Protein AF-A0A3D0Z667-F1 (afdb_monomer_lite)

pLDDT: mean 86.14, std 11.49, range [39.28, 98.44]

Secondary structure (DSSP, 8-state):
-HHHHHHHHHHHHHHHHHHHHHHHHHHHHHHHHHHHHHHHHHHHHHHTTTTTTTHHHHHHHHHHHHHHHHHHHHHHHHHHHHHHHHHHHHHHHHHHHHHHHHT--GGGGGG-GGGHHHHHHTTHHHHHHHHHHHT-SEEEEEES--S-TTSTTGGGEEEEEEEEES-TTSTT--GGGEEEEES-THHHHTTSSEEEEEEESEEE-TT-HHHHHHHHHHHH-TTS-GGG--EEES--SSTT-SS-EEEEEEEEE-TT--EEEEEEEEEEHHHHHHHS----SS-TT-EEEE--EETTEE-GGG-EEEE----

Radius of gyration: 35.57 Å; chains: 1; bounding box: 55×42×142 Å

Structure (mmCIF, N/CA/C/O backbone):
data_AF-A0A3D0Z667-F1
#
_entry.id   AF-A0A3D0Z667-F1
#
loop_
_atom_site.group_PDB
_atom_site.id
_atom_site.type_symbol
_atom_site.label_atom_id
_atom_site.label_alt_id
_atom_site.label_comp_id
_atom_site.label_asym_id
_atom_site.label_entity_id
_atom_site.label_seq_id
_atom_site.pdbx_PDB_ins_code
_atom_site.Cartn_x
_atom_site.Cartn_y
_atom_site.Cartn_z
_atom_site.occupancy
_atom_site.B_iso_or_equiv
_atom_site.auth_seq_id
_atom_site.auth_comp_id
_atom_site.auth_asym_id
_atom_site.auth_atom_id
_atom_site.pdbx_PDB_model_num
ATOM 1 N N . MET A 1 1 ? 10.672 10.830 -113.076 1.00 54.16 1 MET A N 1
ATOM 2 C CA . MET A 1 1 ? 11.260 11.413 -111.841 1.00 54.16 1 MET A CA 1
ATOM 3 C C . MET A 1 1 ? 10.614 10.944 -110.527 1.00 54.16 1 MET A C 1
ATOM 5 O O . MET A 1 1 ? 11.291 11.008 -109.513 1.00 54.16 1 MET A O 1
ATOM 9 N N . ARG A 1 2 ? 9.379 10.406 -110.501 1.00 54.44 2 ARG A N 1
ATOM 10 C CA . ARG A 1 2 ? 8.702 9.948 -109.261 1.00 54.44 2 ARG A CA 1
ATOM 11 C C . ARG A 1 2 ? 9.332 8.726 -108.562 1.00 54.44 2 ARG A C 1
ATOM 13 O O . ARG A 1 2 ? 9.402 8.712 -107.341 1.00 54.44 2 ARG A O 1
ATOM 20 N N . GLY A 1 3 ? 9.865 7.752 -109.306 1.00 57.03 3 GLY A N 1
ATOM 21 C CA . GLY A 1 3 ? 10.481 6.552 -108.709 1.00 57.03 3 GLY A CA 1
ATOM 22 C C . GLY A 1 3 ? 11.803 6.815 -107.975 1.00 57.03 3 GLY A C 1
ATOM 23 O O . GLY A 1 3 ? 12.103 6.143 -106.995 1.00 57.03 3 GLY A O 1
ATOM 24 N N . LYS A 1 4 ? 12.566 7.843 -108.389 1.00 57.59 4 LYS A N 1
ATOM 25 C CA . LYS A 1 4 ? 13.838 8.212 -107.744 1.00 57.59 4 LYS A CA 1
ATOM 26 C C . LYS A 1 4 ? 13.667 8.960 -106.411 1.00 57.59 4 LYS A C 1
ATOM 28 O O . LYS A 1 4 ? 14.608 9.011 -105.637 1.00 57.59 4 LYS A O 1
ATOM 33 N N . MET A 1 5 ? 12.499 9.538 -106.137 1.00 58.47 5 MET A N 1
ATOM 34 C CA . MET A 1 5 ? 12.250 10.234 -104.867 1.00 58.47 5 MET A CA 1
ATOM 35 C C . MET A 1 5 ? 11.771 9.262 -103.777 1.00 58.47 5 MET A C 1
ATOM 37 O O . MET A 1 5 ? 12.124 9.431 -102.615 1.00 58.47 5 MET A O 1
ATOM 41 N N . SER A 1 6 ? 11.045 8.209 -104.178 1.00 64.06 6 SER A N 1
ATOM 42 C CA . SER A 1 6 ? 10.487 7.183 -103.285 1.00 64.06 6 SER A CA 1
ATOM 43 C C . SER A 1 6 ? 11.564 6.376 -102.553 1.00 64.06 6 SER A C 1
ATOM 45 O O . SER A 1 6 ? 11.470 6.200 -101.342 1.00 64.06 6 SER A O 1
ATOM 47 N N . TRP A 1 7 ? 12.631 5.949 -103.242 1.00 65.38 7 TRP A N 1
ATOM 48 C CA . TRP A 1 7 ? 13.687 5.144 -102.606 1.00 65.38 7 TRP A CA 1
ATOM 49 C C . TRP A 1 7 ? 14.524 5.950 -101.598 1.00 65.38 7 TRP A C 1
ATOM 51 O O . TRP A 1 7 ? 14.990 5.404 -100.603 1.00 65.38 7 TRP A O 1
ATOM 61 N N . ILE A 1 8 ? 14.685 7.263 -101.807 1.00 72.06 8 ILE A N 1
ATOM 62 C CA . ILE A 1 8 ? 15.425 8.139 -100.882 1.00 72.06 8 ILE A CA 1
ATOM 63 C C . ILE A 1 8 ? 14.633 8.328 -99.584 1.00 72.06 8 ILE A C 1
ATOM 65 O O . ILE A 1 8 ? 15.205 8.266 -98.494 1.00 72.06 8 ILE A O 1
ATOM 69 N N . THR A 1 9 ? 13.314 8.527 -99.684 1.00 70.88 9 THR A N 1
ATOM 70 C CA . THR A 1 9 ? 12.433 8.622 -98.511 1.00 70.88 9 THR A CA 1
ATOM 71 C C . THR A 1 9 ? 12.373 7.308 -97.737 1.00 70.88 9 THR A C 1
ATOM 73 O O . THR A 1 9 ? 12.409 7.326 -96.510 1.00 70.88 9 THR A O 1
ATOM 76 N N . GLU A 1 10 ? 12.389 6.175 -98.435 1.00 71.56 10 GLU A N 1
ATOM 77 C CA . GLU A 1 10 ? 12.358 4.839 -97.836 1.00 71.56 10 GLU A CA 1
ATOM 78 C C . GLU A 1 10 ? 13.661 4.519 -97.084 1.00 71.56 10 GLU A C 1
ATOM 80 O O . GLU A 1 10 ? 13.622 4.090 -95.932 1.00 71.56 10 GLU A O 1
ATOM 85 N N . ILE A 1 11 ? 14.830 4.850 -97.652 1.00 72.81 11 ILE A N 1
ATOM 86 C CA . ILE A 1 11 ? 16.126 4.718 -96.960 1.00 72.81 11 ILE A CA 1
ATOM 87 C C . ILE A 1 11 ? 16.209 5.641 -95.739 1.00 72.81 11 ILE A C 1
ATOM 89 O O . ILE A 1 11 ? 16.722 5.236 -94.693 1.00 72.81 11 ILE A O 1
ATOM 93 N N . LYS A 1 12 ? 15.699 6.875 -95.837 1.00 72.69 12 LYS A N 1
ATOM 94 C CA . LYS A 1 12 ? 15.687 7.812 -94.706 1.00 72.69 12 LYS A CA 1
ATOM 95 C C . LYS A 1 12 ? 14.791 7.301 -93.574 1.00 72.69 12 LYS A C 1
ATOM 97 O O . LYS A 1 12 ? 15.209 7.323 -92.420 1.00 72.69 12 LYS A O 1
ATOM 102 N N . GLN A 1 13 ? 13.627 6.747 -93.907 1.00 73.19 13 GLN A N 1
ATOM 103 C CA . GLN A 1 13 ? 12.690 6.171 -92.943 1.00 73.19 13 GLN A CA 1
ATOM 104 C C . GLN A 1 13 ? 13.224 4.874 -92.308 1.00 73.19 13 GLN A C 1
ATOM 106 O O . GLN A 1 13 ? 13.067 4.667 -91.104 1.00 73.19 13 GLN A O 1
ATOM 111 N N . LEU A 1 14 ? 13.917 4.024 -93.075 1.00 71.19 14 LEU A N 1
ATOM 112 C CA . LEU A 1 14 ? 14.613 2.839 -92.558 1.00 71.19 14 LEU A CA 1
ATOM 113 C C . LEU A 1 14 ? 15.769 3.220 -91.621 1.00 71.19 14 LEU A C 1
ATOM 115 O O . LEU A 1 14 ? 15.936 2.598 -90.572 1.00 71.19 14 LEU A O 1
ATOM 119 N N . ARG A 1 15 ? 16.528 4.272 -91.956 1.00 68.19 15 ARG A N 1
ATOM 120 C CA . ARG A 1 15 ? 17.614 4.813 -91.124 1.00 68.19 15 ARG A CA 1
ATOM 121 C C . ARG A 1 15 ? 17.102 5.497 -89.854 1.00 68.19 15 ARG A C 1
ATOM 123 O O . ARG A 1 15 ? 17.725 5.371 -88.806 1.00 68.19 15 ARG A O 1
ATOM 130 N N . GLU A 1 16 ? 15.978 6.204 -89.912 1.00 71.12 16 GLU A N 1
ATOM 131 C CA . GLU A 1 16 ? 15.339 6.790 -88.727 1.00 71.12 16 GLU A CA 1
ATOM 132 C C . GLU A 1 16 ? 14.759 5.701 -87.814 1.00 71.12 16 GLU A C 1
ATOM 134 O O . GLU A 1 16 ? 14.999 5.731 -86.609 1.00 71.12 16 GLU A O 1
ATOM 139 N N . ARG A 1 17 ? 14.101 4.672 -88.368 1.00 69.50 17 ARG A N 1
ATOM 140 C CA . ARG A 1 17 ? 13.648 3.503 -87.592 1.00 69.50 17 ARG A CA 1
ATOM 141 C C . ARG A 1 17 ? 14.811 2.741 -86.957 1.00 69.50 17 ARG A C 1
ATOM 143 O O . ARG A 1 17 ? 14.710 2.346 -85.796 1.00 69.50 17 ARG A O 1
ATOM 150 N N . SER A 1 18 ? 15.919 2.546 -87.675 1.00 69.69 18 SER A N 1
ATOM 151 C CA . SER A 1 18 ? 17.106 1.884 -87.121 1.00 69.69 18 SER A CA 1
ATOM 152 C C . SER A 1 18 ? 17.799 2.739 -86.056 1.00 69.69 18 SER A C 1
ATOM 154 O O . SER A 1 18 ? 18.191 2.202 -85.023 1.00 69.69 18 SER A O 1
ATOM 156 N N . ALA A 1 19 ? 17.863 4.062 -86.232 1.00 70.56 19 ALA A N 1
ATOM 157 C CA . ALA A 1 19 ? 18.397 4.993 -85.240 1.00 70.56 19 ALA A CA 1
ATOM 158 C C . ALA A 1 19 ? 17.530 5.074 -83.971 1.00 70.56 19 ALA A C 1
ATOM 160 O O . ALA A 1 19 ? 18.074 5.105 -82.868 1.00 70.56 19 ALA A O 1
ATOM 161 N N . VAL A 1 20 ? 16.197 5.058 -84.096 1.00 71.88 20 VAL A N 1
ATOM 162 C CA . VAL A 1 20 ? 15.265 4.998 -82.953 1.00 71.88 20 VAL A CA 1
ATOM 163 C C . VAL A 1 20 ? 15.386 3.659 -82.222 1.00 71.88 20 VAL A C 1
ATOM 165 O O . VAL A 1 20 ? 15.457 3.638 -80.994 1.00 71.88 20 VAL A O 1
ATOM 168 N N . ASN A 1 21 ? 15.500 2.546 -82.953 1.00 77.56 21 ASN A N 1
ATOM 169 C CA . ASN A 1 21 ? 15.744 1.228 -82.364 1.00 77.56 21 ASN A CA 1
ATOM 170 C C . ASN A 1 21 ? 17.100 1.151 -81.648 1.00 77.56 21 ASN A C 1
ATOM 172 O O . ASN A 1 21 ? 17.180 0.578 -80.562 1.00 77.56 21 ASN A O 1
ATOM 176 N N . LEU A 1 22 ? 18.153 1.747 -82.216 1.00 81.62 22 LEU A N 1
ATOM 177 C CA . LEU A 1 22 ? 19.480 1.796 -81.601 1.00 81.62 22 LEU A CA 1
ATOM 178 C C . LEU A 1 22 ? 19.487 2.684 -80.352 1.00 81.62 22 LEU A C 1
ATOM 180 O O . LEU A 1 22 ? 20.012 2.264 -79.326 1.00 81.62 22 LEU A O 1
ATOM 184 N N . ARG A 1 23 ? 18.844 3.861 -80.397 1.00 83.38 23 ARG A N 1
ATOM 185 C CA . ARG A 1 23 ? 18.671 4.732 -79.223 1.00 83.38 23 ARG A CA 1
ATOM 186 C C . ARG A 1 23 ? 17.899 4.027 -78.115 1.00 83.38 23 ARG A C 1
ATOM 188 O O . ARG A 1 23 ? 18.377 4.007 -76.994 1.00 83.38 23 ARG A O 1
ATOM 195 N N . ARG A 1 24 ? 16.770 3.381 -78.420 1.00 83.69 24 ARG A N 1
ATOM 196 C CA . ARG A 1 24 ? 15.975 2.642 -77.423 1.00 83.69 24 ARG A CA 1
ATOM 197 C C . ARG A 1 24 ? 16.762 1.492 -76.792 1.00 83.69 24 ARG A C 1
ATOM 199 O O . ARG A 1 24 ? 16.687 1.307 -75.582 1.00 83.69 24 ARG A O 1
ATOM 206 N N . ARG A 1 25 ? 17.531 0.741 -77.588 1.00 87.69 25 ARG A N 1
ATOM 207 C CA . ARG A 1 25 ? 18.418 -0.323 -77.085 1.00 87.69 25 ARG A CA 1
ATOM 208 C C . ARG A 1 25 ? 19.533 0.236 -76.207 1.00 87.69 25 ARG A C 1
ATOM 210 O O . ARG A 1 25 ? 19.786 -0.323 -75.149 1.00 87.69 25 ARG A O 1
ATOM 217 N N . LEU A 1 26 ? 20.153 1.344 -76.614 1.00 89.25 26 LEU A N 1
ATOM 218 C CA . LEU A 1 26 ? 21.188 2.015 -75.831 1.00 89.25 26 LEU A CA 1
ATOM 219 C C . LEU A 1 26 ? 20.626 2.559 -74.511 1.00 89.25 26 LEU A C 1
ATOM 221 O O . LEU A 1 26 ? 21.232 2.342 -73.472 1.00 89.25 26 LEU A O 1
ATOM 225 N N . THR A 1 27 ? 19.453 3.197 -74.526 1.00 89.12 27 THR A N 1
ATOM 226 C CA . THR A 1 27 ? 18.777 3.679 -73.312 1.00 89.12 27 THR A CA 1
ATOM 227 C C . THR A 1 27 ? 18.403 2.523 -72.387 1.00 89.12 27 THR A C 1
ATOM 229 O O . THR A 1 27 ? 18.646 2.613 -71.190 1.00 89.12 27 THR A O 1
ATOM 232 N N . ALA A 1 28 ? 17.871 1.418 -72.921 1.00 91.31 28 ALA A N 1
ATOM 233 C CA . ALA A 1 28 ? 17.566 0.227 -72.128 1.00 91.31 28 ALA A CA 1
ATOM 234 C C . ALA A 1 28 ? 18.830 -0.398 -71.516 1.00 91.31 28 ALA A C 1
ATOM 236 O O . ALA A 1 28 ? 18.821 -0.771 -70.348 1.00 91.31 28 ALA A O 1
ATOM 237 N N . PHE A 1 29 ? 19.925 -0.467 -72.279 1.00 94.00 29 PHE A N 1
ATOM 238 C CA . PHE A 1 29 ? 21.219 -0.936 -71.787 1.00 94.00 29 PHE A CA 1
ATOM 239 C C . PHE A 1 29 ? 21.770 -0.031 -70.680 1.00 94.00 29 PHE A C 1
ATOM 241 O O . PHE A 1 29 ? 22.222 -0.532 -69.656 1.00 94.00 29 PHE A O 1
ATOM 248 N N . LEU A 1 30 ? 21.687 1.292 -70.851 1.00 92.38 30 LEU A N 1
ATOM 249 C CA . LEU A 1 30 ? 22.153 2.254 -69.853 1.00 92.38 30 LEU A CA 1
ATOM 250 C C . LEU A 1 30 ? 21.328 2.162 -68.561 1.00 92.38 30 LEU A C 1
ATOM 252 O O . LEU A 1 30 ? 21.903 2.136 -67.480 1.00 92.38 30 LEU A O 1
ATOM 256 N N . LEU A 1 31 ? 19.999 2.040 -68.673 1.00 94.94 31 LEU A N 1
ATOM 257 C CA . LEU A 1 31 ? 19.105 1.825 -67.531 1.00 94.94 31 LEU A CA 1
ATOM 258 C C . LEU A 1 31 ? 19.436 0.523 -66.795 1.00 94.94 31 LEU A C 1
ATOM 260 O O . LEU A 1 31 ? 19.563 0.524 -65.571 1.00 94.94 31 LEU A O 1
ATOM 264 N N . LEU A 1 32 ? 19.633 -0.570 -67.535 1.00 95.69 32 LEU A N 1
ATOM 265 C CA . LEU A 1 32 ? 20.018 -1.857 -66.962 1.00 95.69 32 LEU A CA 1
ATOM 266 C C . LEU A 1 32 ? 21.361 -1.751 -66.227 1.00 95.69 32 LEU A C 1
ATOM 268 O O . LEU A 1 32 ? 21.458 -2.183 -65.084 1.00 95.69 32 LEU A O 1
ATOM 272 N N . LEU A 1 33 ? 22.362 -1.113 -66.840 1.00 95.25 33 LEU A N 1
ATOM 273 C CA . LEU A 1 33 ? 23.667 -0.870 -66.227 1.00 95.25 33 LEU A CA 1
ATOM 274 C C . LEU A 1 33 ? 23.527 -0.069 -64.921 1.00 95.25 33 LEU A C 1
ATOM 276 O O . LEU A 1 33 ? 24.061 -0.476 -63.890 1.00 95.25 33 LEU A O 1
ATOM 280 N N . THR A 1 34 ? 22.770 1.034 -64.933 1.00 95.19 34 THR A N 1
ATOM 281 C CA . THR A 1 34 ? 22.549 1.846 -63.726 1.00 95.19 34 THR A CA 1
ATOM 282 C C . THR A 1 34 ? 21.844 1.063 -62.626 1.00 95.19 34 THR A C 1
ATOM 284 O O . THR A 1 34 ? 22.250 1.150 -61.469 1.00 95.19 34 THR A O 1
ATOM 287 N N . LEU A 1 35 ? 20.846 0.246 -62.980 1.00 95.62 35 LEU A N 1
ATOM 288 C CA . LEU A 1 35 ? 20.141 -0.593 -62.021 1.00 95.62 35 LEU A CA 1
ATOM 289 C C . LEU A 1 35 ? 21.099 -1.614 -61.406 1.00 95.62 35 LEU A C 1
ATOM 291 O O . LEU A 1 35 ? 21.170 -1.703 -60.189 1.00 95.62 35 LEU A O 1
ATOM 295 N N . THR A 1 36 ? 21.905 -2.301 -62.222 1.00 95.81 36 THR A N 1
ATOM 296 C CA . THR A 1 36 ? 22.887 -3.278 -61.723 1.00 95.81 36 THR A CA 1
ATOM 297 C C . THR A 1 36 ? 23.931 -2.654 -60.799 1.00 95.81 36 THR A C 1
ATOM 299 O O . THR A 1 36 ? 24.275 -3.258 -59.786 1.00 95.81 36 THR A O 1
ATOM 302 N N . MET A 1 37 ? 24.390 -1.433 -61.092 1.00 95.69 37 MET A N 1
ATOM 303 C CA . MET A 1 37 ? 25.311 -0.697 -60.220 1.00 95.69 37 MET A CA 1
ATOM 304 C C . MET A 1 37 ? 24.652 -0.336 -58.885 1.00 95.69 37 MET A C 1
ATOM 306 O O . MET A 1 37 ? 25.241 -0.580 -57.836 1.00 95.69 37 MET A O 1
ATOM 310 N N . LEU A 1 38 ? 23.414 0.171 -58.902 1.00 94.81 38 LEU A N 1
ATOM 311 C CA . LEU A 1 38 ? 22.656 0.471 -57.682 1.00 94.81 38 LEU A CA 1
ATOM 312 C C . LEU A 1 38 ? 22.406 -0.784 -56.841 1.00 94.81 38 LEU A C 1
ATOM 314 O O . LEU A 1 38 ? 22.597 -0.756 -55.628 1.00 94.81 38 LEU A O 1
ATOM 318 N N . THR A 1 39 ? 22.032 -1.898 -57.476 1.00 93.62 39 THR A N 1
ATOM 319 C CA . THR A 1 39 ? 21.842 -3.174 -56.780 1.00 93.62 39 THR A CA 1
ATOM 320 C C . THR A 1 39 ? 23.157 -3.669 -56.180 1.00 93.62 39 THR A C 1
ATOM 322 O O . THR A 1 39 ? 23.172 -4.093 -55.029 1.00 93.62 39 THR A O 1
ATOM 325 N N . GLY A 1 40 ? 24.272 -3.564 -56.910 1.00 93.75 40 GLY A N 1
ATOM 326 C CA . GLY A 1 40 ? 25.600 -3.910 -56.401 1.00 93.75 40 GLY A CA 1
ATOM 327 C C . GLY A 1 40 ? 25.988 -3.087 -55.171 1.00 93.75 40 GLY A C 1
ATOM 328 O O . GLY A 1 40 ? 26.429 -3.651 -54.173 1.00 93.75 40 GLY A O 1
ATOM 329 N N . VAL A 1 41 ? 25.748 -1.773 -55.198 1.00 91.44 41 VAL A N 1
ATOM 330 C CA . VAL A 1 41 ? 25.970 -0.895 -54.039 1.00 91.44 41 VAL A CA 1
ATOM 331 C C . VAL A 1 41 ? 25.061 -1.280 -52.869 1.00 91.44 41 VAL A C 1
ATOM 333 O O . VAL A 1 41 ? 25.550 -1.374 -51.747 1.00 91.44 41 VAL A O 1
ATOM 336 N N . MET A 1 42 ? 23.776 -1.572 -53.100 1.00 87.81 42 MET A N 1
ATOM 337 C CA . MET A 1 42 ? 22.881 -2.043 -52.033 1.00 87.81 42 MET A CA 1
ATOM 338 C C . MET A 1 42 ? 23.339 -3.369 -51.422 1.00 87.81 42 MET A C 1
ATOM 340 O O . MET A 1 42 ? 23.316 -3.502 -50.201 1.00 87.81 42 MET A O 1
ATOM 344 N N . PHE A 1 43 ? 23.792 -4.329 -52.235 1.00 89.19 43 PHE A N 1
ATOM 345 C CA . PHE A 1 43 ? 24.335 -5.597 -51.741 1.00 89.19 43 PHE A CA 1
ATOM 346 C C . PHE A 1 43 ? 25.599 -5.392 -50.909 1.00 89.19 43 PHE A C 1
ATOM 348 O O . PHE A 1 43 ? 25.741 -6.023 -49.865 1.00 89.19 43 PHE A O 1
ATOM 355 N N . LEU A 1 44 ? 26.492 -4.492 -51.333 1.00 88.56 44 LEU A N 1
ATOM 356 C CA . LEU A 1 44 ? 27.676 -4.140 -50.551 1.00 88.56 44 LEU A CA 1
ATOM 357 C C . LEU A 1 44 ? 27.278 -3.491 -49.219 1.00 88.56 44 LEU A C 1
ATOM 359 O O . LEU A 1 44 ? 27.731 -3.944 -48.175 1.00 88.56 44 LEU A O 1
ATOM 363 N N . LEU A 1 45 ? 26.382 -2.499 -49.225 1.00 84.31 45 LEU A N 1
ATOM 364 C CA . LEU A 1 45 ? 25.890 -1.851 -48.001 1.00 84.31 45 LEU A CA 1
ATOM 365 C C . LEU A 1 45 ? 25.203 -2.841 -47.045 1.00 84.31 45 LEU A C 1
ATOM 367 O O . LEU A 1 45 ? 25.402 -2.763 -45.833 1.00 84.31 45 LEU A O 1
ATOM 371 N N . ALA A 1 46 ? 24.437 -3.797 -47.578 1.00 80.00 46 ALA A N 1
ATOM 372 C CA . ALA A 1 46 ? 23.815 -4.862 -46.797 1.00 80.00 46 ALA A CA 1
ATOM 373 C C . ALA A 1 46 ? 24.843 -5.844 -46.217 1.00 80.00 46 ALA A C 1
ATOM 375 O O . ALA A 1 46 ? 24.762 -6.165 -45.034 1.00 80.00 46 ALA A O 1
ATOM 376 N N . GLY A 1 47 ? 25.833 -6.269 -47.009 1.00 78.38 47 GLY A N 1
ATOM 377 C CA . GLY A 1 47 ? 26.901 -7.171 -46.568 1.00 78.38 47 GLY A CA 1
ATOM 378 C C . GLY A 1 47 ? 27.838 -6.550 -45.528 1.00 78.38 47 GLY A C 1
ATOM 379 O O . GLY A 1 47 ? 28.281 -7.244 -44.619 1.00 78.38 47 GLY A O 1
ATOM 380 N N . PHE A 1 48 ? 28.085 -5.239 -45.609 1.00 75.19 48 PHE A N 1
ATOM 381 C CA . PHE A 1 48 ? 28.814 -4.476 -44.588 1.00 75.19 48 PHE A CA 1
ATOM 382 C C . PHE A 1 48 ? 27.954 -4.099 -43.373 1.00 75.19 48 PHE A C 1
ATOM 384 O O . PHE A 1 48 ? 28.438 -3.421 -42.472 1.00 75.19 48 PHE A O 1
ATOM 391 N N . GLY A 1 49 ? 26.685 -4.519 -43.327 1.00 63.38 49 GLY A N 1
ATOM 392 C CA . GLY A 1 49 ? 25.824 -4.302 -42.167 1.00 63.38 49 GLY A CA 1
ATOM 393 C C . GLY A 1 49 ? 25.415 -2.844 -41.949 1.00 63.38 49 GLY A C 1
ATOM 394 O O . GLY A 1 49 ? 24.934 -2.522 -40.870 1.00 63.38 49 GLY A O 1
ATOM 395 N N . VAL A 1 50 ? 25.533 -1.965 -42.953 1.00 69.81 50 VAL A N 1
ATOM 396 C CA . VAL A 1 50 ? 25.145 -0.541 -42.841 1.00 69.81 50 VAL A CA 1
ATOM 397 C C . VAL A 1 50 ? 23.667 -0.379 -42.475 1.00 69.81 50 VAL A C 1
ATOM 399 O O . VAL A 1 50 ? 23.318 0.528 -41.731 1.00 69.81 50 VAL A O 1
ATOM 402 N N . PHE A 1 51 ? 22.805 -1.306 -42.903 1.00 61.62 51 PHE A N 1
ATOM 403 C CA . PHE A 1 51 ? 21.393 -1.341 -42.492 1.00 61.62 51 PHE A CA 1
ATOM 404 C C . PHE A 1 51 ? 21.154 -1.926 -41.085 1.00 61.62 51 PHE A C 1
ATOM 406 O O . PHE A 1 51 ? 20.072 -1.749 -40.538 1.00 61.62 51 PHE A O 1
ATOM 413 N N . HIS A 1 52 ? 22.136 -2.620 -40.500 1.00 57.84 52 HIS A N 1
ATOM 414 C CA . HIS A 1 52 ? 22.052 -3.243 -39.169 1.00 57.84 52 HIS A CA 1
ATOM 415 C C . HIS A 1 52 ? 22.757 -2.423 -38.075 1.00 57.84 52 HIS A C 1
ATOM 417 O O . HIS A 1 52 ? 22.547 -2.681 -36.893 1.00 57.84 52 HIS A O 1
ATOM 423 N N . LEU A 1 53 ? 23.556 -1.422 -38.462 1.00 55.03 53 LEU A N 1
ATOM 424 C CA . LEU A 1 53 ? 24.389 -0.601 -37.577 1.00 55.03 53 LEU A CA 1
ATOM 425 C C . LEU A 1 53 ? 23.608 0.240 -36.544 1.00 55.03 53 LEU A C 1
ATOM 427 O O . LEU A 1 53 ? 24.229 0.737 -35.619 1.00 55.03 53 LEU A O 1
ATOM 431 N N . GLY A 1 54 ? 22.275 0.350 -36.643 1.00 56.66 54 GLY A N 1
ATOM 432 C CA . GLY A 1 54 ? 21.437 1.035 -35.641 1.00 56.66 54 GLY A CA 1
ATOM 433 C C . GLY A 1 54 ? 20.678 0.116 -34.670 1.00 56.66 54 GLY A C 1
ATOM 434 O O . GLY A 1 54 ? 20.430 0.501 -33.530 1.00 56.66 54 GLY A O 1
ATOM 435 N N . TYR A 1 55 ? 20.336 -1.116 -35.073 1.00 61.50 55 TYR A N 1
ATOM 436 C CA . TYR A 1 55 ? 19.479 -1.999 -34.262 1.00 61.50 55 TYR A CA 1
ATOM 437 C C . TYR A 1 55 ? 20.163 -2.467 -32.974 1.00 61.50 55 TYR A C 1
ATOM 439 O O . TYR A 1 55 ? 19.554 -2.428 -31.910 1.00 61.50 55 TYR A O 1
ATOM 447 N N . GLY A 1 56 ? 21.441 -2.851 -33.051 1.00 62.97 56 GLY A N 1
ATOM 448 C CA . GLY A 1 56 ? 22.182 -3.333 -31.881 1.00 62.97 56 GLY A CA 1
ATOM 449 C C . GLY A 1 56 ? 22.532 -2.238 -30.867 1.00 62.97 56 GLY A C 1
ATOM 450 O O . GLY A 1 56 ? 22.763 -2.540 -29.700 1.00 62.97 56 GLY A O 1
ATOM 451 N N . GLU A 1 57 ? 22.581 -0.970 -31.285 1.00 70.31 57 GLU A N 1
ATOM 452 C CA . GLU A 1 57 ? 22.757 0.163 -30.365 1.00 70.31 57 GLU A CA 1
ATOM 453 C C . GLU A 1 57 ? 21.441 0.508 -29.660 1.00 70.31 57 GLU A C 1
ATOM 455 O O . GLU A 1 57 ? 21.440 0.764 -28.458 1.00 70.31 57 GLU A O 1
ATOM 460 N N . THR A 1 58 ? 20.317 0.426 -30.380 1.00 74.44 58 THR A N 1
ATOM 461 C CA . THR A 1 58 ? 18.974 0.625 -29.817 1.00 74.44 58 THR A CA 1
ATOM 462 C C . TH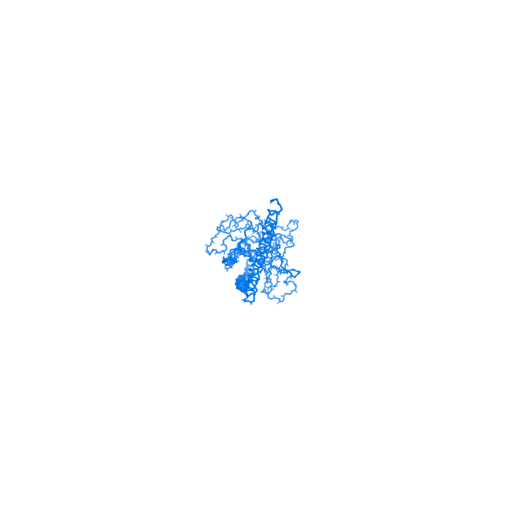R A 1 58 ? 18.599 -0.475 -28.820 1.00 74.44 58 THR A C 1
ATOM 464 O O . THR A 1 58 ? 18.118 -0.171 -27.734 1.00 74.44 58 THR A O 1
ATOM 467 N N . GLU A 1 59 ? 18.868 -1.745 -29.136 1.00 81.56 59 GLU A N 1
ATOM 468 C CA . GLU A 1 59 ? 18.611 -2.874 -28.229 1.00 81.56 59 GLU A CA 1
ATOM 469 C C . GLU A 1 59 ? 19.375 -2.720 -26.909 1.00 81.56 59 GLU A C 1
ATOM 471 O O . GLU A 1 59 ? 18.774 -2.751 -25.840 1.00 81.56 59 GLU A O 1
ATOM 476 N N . LYS A 1 60 ? 20.681 -2.433 -26.976 1.00 82.81 60 LYS A N 1
ATOM 477 C CA . LYS A 1 60 ? 21.509 -2.206 -25.781 1.00 82.81 60 LYS A CA 1
ATOM 478 C C . LYS A 1 60 ? 21.047 -1.014 -24.951 1.00 82.81 60 LYS A C 1
ATOM 480 O O . LYS A 1 60 ? 21.194 -1.031 -23.730 1.00 82.81 60 LYS A O 1
ATOM 485 N N . LEU A 1 61 ? 20.531 0.032 -25.598 1.00 83.19 61 LEU A N 1
ATOM 486 C CA . LEU A 1 61 ? 19.959 1.176 -24.897 1.00 83.19 61 LEU A CA 1
ATOM 487 C C . LEU A 1 61 ? 18.705 0.759 -24.119 1.00 83.19 61 LEU A C 1
ATOM 489 O O . LEU A 1 61 ? 18.627 1.043 -22.928 1.00 83.19 61 LEU A O 1
ATOM 493 N N . PHE A 1 62 ? 17.773 0.043 -24.756 1.00 85.19 62 PHE A N 1
ATOM 494 C CA . PHE A 1 62 ? 16.567 -0.456 -24.090 1.00 85.19 62 PHE A CA 1
ATOM 495 C C . PHE A 1 62 ? 16.880 -1.456 -22.977 1.00 85.19 62 PHE A C 1
ATOM 497 O O . PHE A 1 62 ? 16.270 -1.378 -21.918 1.00 85.19 62 PHE A O 1
ATOM 504 N N . GLU A 1 63 ? 17.841 -2.361 -23.172 1.00 87.88 63 GLU A N 1
ATOM 505 C CA . GLU A 1 63 ? 18.282 -3.287 -22.123 1.00 87.88 63 GLU A CA 1
ATOM 506 C C . GLU A 1 63 ? 18.836 -2.538 -20.911 1.00 87.88 63 GLU A C 1
ATOM 508 O O . GLU A 1 63 ? 18.496 -2.855 -19.771 1.00 87.88 63 GLU A O 1
ATOM 513 N N . LYS A 1 64 ? 19.672 -1.520 -21.148 1.00 87.12 64 LYS A N 1
ATOM 514 C CA . LYS A 1 64 ? 20.230 -0.686 -20.082 1.00 87.12 64 LYS A CA 1
ATOM 515 C C . LYS A 1 64 ? 19.132 0.081 -19.344 1.00 87.12 64 LYS A C 1
ATOM 517 O O . LYS A 1 64 ? 19.161 0.133 -18.116 1.00 87.12 64 LYS A O 1
ATOM 522 N N . GLU A 1 65 ? 18.189 0.661 -20.078 1.00 86.50 65 GLU A N 1
ATOM 523 C CA . GLU A 1 65 ? 17.091 1.434 -19.500 1.00 86.50 65 GLU A CA 1
ATOM 524 C C . GLU A 1 65 ? 16.144 0.544 -18.694 1.00 86.50 65 GLU A C 1
ATOM 526 O O . GLU A 1 65 ? 15.843 0.833 -17.538 1.00 86.50 65 GLU A O 1
ATOM 531 N N . LEU A 1 66 ? 15.757 -0.605 -19.254 1.00 89.31 66 LEU A N 1
ATOM 532 C CA . LEU A 1 66 ? 14.948 -1.600 -18.562 1.00 89.31 66 LEU A CA 1
ATOM 533 C C . LEU A 1 66 ? 15.640 -2.082 -17.286 1.00 89.31 66 LEU A C 1
ATOM 535 O O . LEU A 1 66 ? 14.987 -2.196 -16.250 1.00 89.31 66 LEU A O 1
ATOM 539 N N . TYR A 1 67 ? 16.949 -2.340 -17.338 1.00 91.25 67 TYR A N 1
ATOM 540 C CA . TYR A 1 67 ? 17.727 -2.714 -16.159 1.00 91.25 67 TYR A CA 1
ATOM 541 C C . TYR A 1 67 ? 17.678 -1.619 -15.086 1.00 91.25 67 TYR A C 1
ATOM 543 O O . TYR A 1 67 ? 17.402 -1.912 -13.925 1.00 91.25 67 TYR A O 1
ATOM 551 N N . HIS A 1 68 ? 17.895 -0.357 -15.466 1.00 90.31 68 HIS A N 1
ATOM 552 C CA . HIS A 1 68 ? 17.874 0.772 -14.536 1.00 90.31 68 HIS A CA 1
ATOM 553 C C . HIS A 1 68 ? 16.497 0.976 -13.882 1.00 90.31 68 HIS A C 1
ATOM 555 O O . HIS A 1 68 ? 16.405 1.128 -12.660 1.00 90.31 68 HIS A O 1
ATOM 561 N N . LEU A 1 69 ? 15.421 0.937 -14.672 1.00 91.19 69 LEU A N 1
ATOM 562 C CA . LEU A 1 69 ? 14.050 1.069 -14.172 1.00 91.19 69 LEU A CA 1
ATOM 563 C C . LEU A 1 69 ? 13.653 -0.117 -13.290 1.00 91.19 69 LEU A C 1
ATOM 565 O O . LEU A 1 69 ? 13.066 0.072 -12.228 1.00 91.19 69 LEU A O 1
ATOM 569 N N . THR A 1 70 ? 14.041 -1.335 -13.675 1.00 92.12 70 THR A N 1
ATOM 570 C CA . THR A 1 70 ? 13.802 -2.540 -12.867 1.00 92.12 70 THR A CA 1
ATOM 571 C C . THR A 1 70 ? 14.528 -2.464 -11.529 1.00 92.12 70 THR A C 1
ATOM 573 O O . THR A 1 70 ? 13.939 -2.800 -10.502 1.00 92.12 70 THR A O 1
ATOM 576 N N . GLU A 1 71 ? 15.779 -2.002 -11.508 1.00 93.25 71 GLU A N 1
ATOM 577 C CA . GLU A 1 71 ? 16.543 -1.826 -10.269 1.00 93.25 71 GLU A CA 1
ATOM 578 C C . GLU A 1 71 ? 15.897 -0.758 -9.375 1.00 93.25 71 GLU A C 1
ATOM 580 O O . GLU A 1 71 ? 15.682 -0.985 -8.184 1.00 93.25 71 GLU A O 1
ATOM 585 N N . THR A 1 72 ? 15.500 0.377 -9.954 1.00 91.75 72 THR A N 1
ATOM 586 C CA . THR A 1 72 ? 14.848 1.474 -9.221 1.00 91.75 72 THR A CA 1
ATOM 587 C C . THR A 1 72 ? 13.507 1.032 -8.628 1.00 91.75 72 THR A C 1
ATOM 589 O O . THR A 1 72 ? 13.241 1.263 -7.444 1.00 91.75 72 THR A O 1
ATOM 592 N N . ALA A 1 73 ? 12.681 0.332 -9.411 1.00 92.44 73 ALA A N 1
ATOM 593 C CA . ALA A 1 73 ? 11.438 -0.267 -8.937 1.00 92.44 73 ALA A CA 1
ATOM 594 C C . ALA A 1 73 ? 11.704 -1.314 -7.843 1.00 92.44 73 ALA A C 1
ATOM 596 O O . ALA A 1 73 ? 11.063 -1.287 -6.795 1.00 92.44 73 ALA A O 1
ATOM 597 N N . SER A 1 74 ? 12.699 -2.185 -8.020 1.00 93.19 74 SER A N 1
ATOM 598 C CA . SER A 1 74 ? 13.053 -3.208 -7.026 1.00 93.19 74 SER A CA 1
ATOM 599 C C . SER A 1 74 ? 13.464 -2.593 -5.687 1.00 93.19 74 SER A C 1
ATOM 601 O O . SER A 1 74 ? 13.024 -3.061 -4.634 1.00 93.19 74 SER A O 1
ATOM 603 N N . VAL A 1 75 ? 14.248 -1.512 -5.706 1.00 93.50 75 VAL A N 1
ATOM 604 C CA . VAL A 1 75 ? 14.638 -0.770 -4.499 1.00 93.50 75 VAL A CA 1
ATOM 605 C C . VAL A 1 75 ? 13.423 -0.128 -3.826 1.00 93.50 75 VAL A C 1
ATOM 607 O O . VAL A 1 75 ? 13.262 -0.270 -2.612 1.00 93.50 75 VAL A O 1
ATOM 610 N N . GLN A 1 76 ? 12.545 0.539 -4.585 1.00 92.56 76 GLN A N 1
ATOM 611 C CA . GLN A 1 76 ? 11.347 1.176 -4.028 1.00 92.56 76 GLN A CA 1
ATOM 612 C C . GLN A 1 76 ? 10.407 0.149 -3.389 1.00 92.56 76 GLN A C 1
ATOM 614 O O . GLN A 1 76 ? 10.041 0.287 -2.221 1.00 92.56 76 GLN A O 1
ATOM 619 N N . TYR A 1 77 ? 10.016 -0.880 -4.141 1.00 94.38 77 TYR A N 1
ATOM 620 C CA . TYR A 1 77 ? 9.037 -1.868 -3.693 1.00 94.38 77 TYR A CA 1
ATOM 621 C C . TYR A 1 77 ? 9.617 -2.741 -2.574 1.00 94.38 77 TYR A C 1
ATOM 623 O O . TYR A 1 77 ? 8.947 -2.979 -1.570 1.00 94.38 77 TYR A O 1
ATOM 631 N N . GLY A 1 78 ? 10.892 -3.133 -2.668 1.00 95.19 78 GLY A N 1
ATOM 632 C CA . GLY A 1 78 ? 11.592 -3.828 -1.587 1.00 95.19 78 GLY A CA 1
ATOM 633 C C . GLY A 1 78 ? 11.687 -2.986 -0.309 1.00 95.19 78 GLY A C 1
ATOM 634 O O . GLY A 1 78 ? 11.463 -3.497 0.792 1.00 95.19 78 GLY A O 1
ATOM 635 N N . GLY A 1 79 ? 11.950 -1.681 -0.442 1.00 95.62 79 GLY A N 1
ATOM 636 C CA . GLY A 1 79 ? 11.948 -0.728 0.668 1.00 95.62 79 GLY A CA 1
ATOM 637 C C . GLY A 1 79 ? 10.574 -0.584 1.326 1.00 95.62 79 GLY A C 1
ATOM 638 O O . GLY A 1 79 ? 10.476 -0.655 2.554 1.00 95.62 79 GLY A O 1
ATOM 639 N N . ALA A 1 80 ? 9.516 -0.457 0.519 1.00 96.31 80 ALA A N 1
ATOM 640 C CA . ALA A 1 80 ? 8.131 -0.399 0.981 1.00 96.31 80 ALA A CA 1
ATOM 641 C C . ALA A 1 80 ? 7.729 -1.683 1.721 1.00 96.31 80 ALA A C 1
ATOM 643 O O . ALA A 1 80 ? 7.217 -1.607 2.835 1.00 96.31 80 ALA A O 1
ATOM 644 N N . SER A 1 81 ? 8.055 -2.861 1.179 1.00 97.44 81 SER A N 1
ATOM 645 C CA . SER A 1 81 ? 7.822 -4.151 1.842 1.00 97.44 81 SER A CA 1
ATOM 646 C C . SER A 1 81 ? 8.533 -4.254 3.189 1.00 97.44 81 SER A C 1
ATOM 648 O O . SER A 1 81 ? 7.924 -4.626 4.191 1.00 97.44 81 SER A O 1
ATOM 650 N N . ALA A 1 82 ? 9.813 -3.880 3.253 1.00 97.31 82 ALA A N 1
ATOM 651 C CA . ALA A 1 82 ? 10.566 -3.910 4.503 1.00 97.31 82 ALA A CA 1
ATOM 652 C C . ALA A 1 82 ? 10.001 -2.928 5.543 1.00 97.31 82 ALA A C 1
ATOM 654 O O . ALA A 1 82 ? 9.966 -3.239 6.735 1.00 97.31 82 ALA A O 1
ATOM 655 N N . GLN A 1 83 ? 9.555 -1.744 5.112 1.00 97.62 83 GLN A N 1
ATOM 656 C CA . GLN A 1 83 ? 8.904 -0.788 6.004 1.00 97.62 83 GLN A CA 1
ATOM 657 C C . GLN A 1 83 ? 7.517 -1.267 6.442 1.00 97.62 83 GLN A C 1
ATOM 659 O O . GLN A 1 83 ? 7.156 -1.020 7.588 1.00 97.62 83 GLN A O 1
ATOM 664 N N . ALA A 1 84 ? 6.768 -1.975 5.593 1.00 97.94 84 ALA A N 1
ATOM 665 C CA . ALA A 1 84 ? 5.439 -2.485 5.928 1.00 97.94 84 ALA A CA 1
ATOM 666 C C . ALA A 1 84 ? 5.525 -3.538 7.038 1.00 97.94 84 ALA A C 1
ATOM 668 O O . ALA A 1 84 ? 4.757 -3.492 7.994 1.00 97.94 84 ALA A O 1
ATOM 669 N N . VAL A 1 85 ? 6.536 -4.413 6.980 1.00 97.88 85 VAL A N 1
ATOM 670 C CA . VAL A 1 85 ? 6.849 -5.371 8.054 1.00 97.88 85 VAL A CA 1
ATOM 671 C C . VAL A 1 85 ? 7.162 -4.645 9.364 1.00 97.88 85 VAL A C 1
ATOM 673 O O . VAL A 1 85 ? 6.530 -4.923 10.379 1.00 97.88 85 VAL A O 1
ATOM 676 N N . ARG A 1 86 ? 8.068 -3.655 9.344 1.00 97.94 86 ARG A N 1
ATOM 677 C CA . ARG A 1 86 ? 8.396 -2.857 10.543 1.00 97.94 86 ARG A CA 1
ATOM 678 C C . ARG A 1 86 ? 7.186 -2.104 11.096 1.00 97.94 86 ARG A C 1
ATOM 680 O O . ARG A 1 86 ? 7.050 -1.953 12.307 1.00 97.94 86 ARG A O 1
ATOM 687 N N . MET A 1 87 ? 6.340 -1.574 10.216 1.00 98.19 87 MET A N 1
ATOM 688 C CA . MET A 1 87 ? 5.124 -0.868 10.601 1.00 98.19 87 MET A CA 1
ATOM 689 C C . MET A 1 87 ? 4.135 -1.826 11.261 1.00 98.19 87 MET A C 1
ATOM 691 O O . MET A 1 87 ? 3.627 -1.491 12.325 1.00 98.19 87 MET A O 1
ATOM 695 N N . SER A 1 88 ? 3.931 -3.017 10.694 1.00 98.12 88 SER A N 1
ATOM 696 C CA . SER A 1 88 ? 3.090 -4.059 11.288 1.00 98.12 88 SER A CA 1
ATOM 697 C C . SER A 1 88 ? 3.545 -4.416 12.706 1.00 98.12 88 SER A C 1
ATOM 699 O O . SER A 1 88 ? 2.747 -4.346 13.636 1.00 98.12 88 SER A O 1
ATOM 701 N N . GLU A 1 89 ? 4.840 -4.678 12.917 1.00 97.56 89 GLU A N 1
ATOM 702 C CA . GLU A 1 89 ? 5.384 -4.993 14.248 1.00 97.56 89 GLU A CA 1
ATOM 703 C C . GLU A 1 89 ? 5.126 -3.867 15.263 1.00 97.56 89 GLU A C 1
ATOM 705 O O . GLU A 1 89 ? 4.666 -4.116 16.381 1.00 97.56 89 GLU A O 1
ATOM 710 N N . ARG A 1 90 ? 5.375 -2.613 14.863 1.00 98.12 90 ARG A N 1
ATOM 711 C CA . ARG A 1 90 ? 5.154 -1.432 15.713 1.00 98.12 90 ARG A CA 1
ATOM 712 C C . ARG A 1 90 ? 3.678 -1.209 16.029 1.00 98.12 90 ARG A C 1
ATOM 714 O O . ARG A 1 90 ? 3.353 -0.863 17.162 1.00 98.12 90 ARG A O 1
ATOM 721 N N . LEU A 1 91 ? 2.798 -1.385 15.044 1.00 98.44 91 LEU A N 1
ATOM 722 C CA . LEU A 1 91 ? 1.352 -1.261 15.214 1.00 98.44 91 LEU A CA 1
ATOM 723 C C . LEU A 1 91 ? 0.821 -2.357 16.137 1.00 98.44 91 LEU A C 1
ATOM 725 O O . LEU A 1 91 ? 0.118 -2.045 17.090 1.00 98.44 91 LEU A O 1
ATOM 729 N N . SER A 1 92 ? 1.214 -3.613 15.926 1.00 97.62 92 SER A N 1
ATOM 730 C CA . SER A 1 92 ? 0.862 -4.729 16.809 1.00 97.62 92 SER A CA 1
ATOM 731 C C . SER A 1 92 ? 1.291 -4.490 18.257 1.00 97.62 92 SER A C 1
ATOM 733 O O . SER A 1 92 ? 0.513 -4.728 19.184 1.00 97.62 92 SER A O 1
ATOM 735 N N . GLU A 1 93 ? 2.514 -3.995 18.477 1.00 97.25 93 GLU A N 1
ATOM 736 C CA . GLU A 1 93 ? 2.995 -3.663 19.821 1.00 97.25 93 GLU A CA 1
ATOM 737 C C . GLU A 1 93 ? 2.209 -2.503 20.444 1.00 97.25 93 GLU A C 1
ATOM 739 O O . GLU A 1 93 ? 1.774 -2.600 21.593 1.00 97.25 93 GLU A O 1
ATOM 744 N N . SER A 1 94 ? 1.986 -1.432 19.683 1.00 97.75 94 SER A N 1
ATOM 745 C CA . SER A 1 94 ? 1.220 -0.265 20.122 1.00 97.75 94 SER A CA 1
ATOM 746 C C . SER A 1 94 ? -0.223 -0.635 20.483 1.00 97.75 94 SER A C 1
ATOM 748 O O . SER A 1 94 ? -0.678 -0.330 21.585 1.00 97.75 94 SER A O 1
ATOM 750 N N . ILE A 1 95 ? -0.912 -1.396 19.627 1.00 97.31 95 ILE A N 1
ATOM 751 C CA . ILE A 1 95 ? -2.265 -1.911 19.876 1.00 97.31 95 ILE A CA 1
ATOM 752 C C . ILE A 1 95 ? -2.295 -2.731 21.170 1.00 97.31 95 ILE A C 1
ATOM 754 O O . ILE A 1 95 ? -3.161 -2.512 22.016 1.00 97.31 95 ILE A O 1
ATOM 758 N N . ALA A 1 96 ? -1.326 -3.628 21.379 1.00 96.19 96 ALA A N 1
ATOM 759 C CA . ALA A 1 96 ? -1.248 -4.419 22.606 1.00 96.19 96 ALA A CA 1
ATOM 760 C C . ALA A 1 96 ? -1.068 -3.543 23.861 1.00 96.19 96 ALA A C 1
ATOM 762 O O . ALA A 1 96 ? -1.677 -3.818 24.897 1.00 96.19 96 ALA A O 1
ATOM 763 N N . VAL A 1 97 ? -0.260 -2.480 23.782 1.00 96.06 97 VAL A N 1
ATOM 764 C CA . VAL A 1 97 ? -0.067 -1.519 24.880 1.00 96.06 97 VAL A CA 1
ATOM 765 C C . VAL A 1 97 ? -1.355 -0.750 25.179 1.00 96.06 97 VAL A C 1
ATOM 767 O O . VAL A 1 97 ? -1.736 -0.653 26.348 1.00 96.06 97 VAL A O 1
ATOM 770 N N . VAL A 1 98 ? -2.038 -0.237 24.151 1.00 95.44 98 VAL A N 1
ATOM 771 C CA . VAL A 1 98 ? -3.290 0.522 24.305 1.00 95.44 98 VAL A CA 1
ATOM 772 C C . VAL A 1 98 ? -4.380 -0.353 24.923 1.00 95.44 98 VAL A C 1
ATOM 774 O O . VAL A 1 98 ? -5.001 0.044 25.910 1.00 95.44 98 VAL A O 1
ATOM 777 N N . LEU A 1 99 ? -4.554 -1.575 24.413 1.00 94.00 99 LEU A N 1
ATOM 778 C CA . LEU A 1 99 ? -5.529 -2.541 24.922 1.00 94.00 99 LEU A CA 1
ATOM 779 C C . LEU A 1 99 ? -5.254 -2.930 26.380 1.00 94.00 99 LEU A C 1
ATOM 781 O O . LEU A 1 99 ? -6.156 -2.878 27.217 1.00 94.00 99 LEU A O 1
ATOM 785 N N . ASN A 1 100 ? -3.996 -3.228 26.718 1.00 93.75 100 ASN A N 1
ATOM 786 C CA . ASN A 1 100 ? -3.608 -3.561 28.089 1.00 93.75 100 ASN A CA 1
ATOM 787 C C . ASN A 1 100 ? -3.829 -2.379 29.050 1.00 93.75 100 ASN A C 1
ATOM 789 O O . ASN A 1 100 ? -4.336 -2.563 30.154 1.00 93.75 100 ASN A O 1
ATOM 793 N N . ARG A 1 101 ? -3.515 -1.147 28.622 1.00 94.06 101 ARG A N 1
ATOM 794 C CA . ARG A 1 101 ? -3.770 0.068 29.414 1.00 94.06 101 ARG A CA 1
ATOM 795 C C . ARG A 1 101 ? -5.264 0.289 29.659 1.00 94.06 101 ARG A C 1
ATOM 797 O O . ARG A 1 101 ? -5.633 0.742 30.739 1.00 94.06 101 ARG A O 1
ATOM 804 N N . ALA A 1 102 ? -6.104 -0.024 28.676 1.00 89.38 102 ALA A N 1
ATOM 805 C CA . ALA A 1 102 ? -7.555 0.075 28.790 1.00 89.38 102 ALA A CA 1
ATOM 806 C C . ALA A 1 102 ? -8.185 -1.110 29.554 1.00 89.38 102 ALA A C 1
ATOM 808 O O . ALA A 1 102 ? -9.332 -1.012 29.983 1.00 89.38 102 ALA A O 1
ATOM 809 N N . GLY A 1 103 ? -7.436 -2.198 29.770 1.00 91.69 103 GLY A N 1
ATOM 810 C CA . GLY A 1 103 ? -7.903 -3.391 30.477 1.00 91.69 103 GLY A CA 1
ATOM 811 C C . GLY A 1 103 ? -8.787 -4.310 29.631 1.00 91.69 103 GLY A C 1
ATOM 812 O O . GLY A 1 103 ? -9.626 -5.008 30.195 1.00 91.69 103 GLY A O 1
ATOM 813 N N . PHE A 1 104 ? -8.609 -4.310 28.307 1.00 89.75 104 PHE A N 1
ATOM 814 C CA . PHE A 1 104 ? -9.382 -5.128 27.366 1.00 89.75 104 PHE A CA 1
ATOM 815 C C . PHE A 1 104 ? -8.466 -5.985 26.488 1.00 89.75 104 PHE A C 1
ATOM 817 O O . PHE A 1 104 ? -7.305 -5.653 26.257 1.00 89.75 104 PHE A O 1
ATOM 824 N N . SER A 1 105 ? -9.000 -7.083 25.966 1.00 91.38 105 SER A N 1
ATOM 825 C CA . SER A 1 105 ? -8.400 -7.868 24.886 1.00 91.38 105 SER A CA 1
ATOM 826 C C . SER A 1 105 ? -8.931 -7.430 23.518 1.00 91.38 105 SER A C 1
ATOM 828 O O . SER A 1 105 ? -9.998 -6.824 23.414 1.00 91.38 105 SER A O 1
ATOM 830 N N . PHE A 1 106 ? -8.219 -7.781 22.444 1.00 92.69 106 PHE A N 1
ATOM 831 C CA . PHE A 1 106 ? -8.654 -7.465 21.079 1.00 92.69 106 PHE A CA 1
ATOM 832 C C . PHE A 1 106 ? -10.028 -8.082 20.759 1.00 92.69 106 PHE A C 1
ATOM 834 O O . PHE A 1 106 ? -10.914 -7.412 20.233 1.00 92.69 106 PHE A O 1
ATOM 841 N N . SER A 1 107 ? -10.252 -9.328 21.187 1.00 90.38 107 SER A N 1
ATOM 842 C CA . SER A 1 107 ? -11.513 -10.057 20.988 1.00 90.38 107 SER A CA 1
ATOM 843 C C . SER A 1 107 ? -12.751 -9.400 21.626 1.00 90.38 107 SER A C 1
ATOM 845 O O . SER A 1 107 ? -13.885 -9.700 21.237 1.00 90.38 107 SER A O 1
ATOM 847 N N . GLU A 1 108 ? -12.551 -8.504 22.600 1.00 90.69 108 GLU A N 1
ATOM 848 C CA . GLU A 1 108 ? -13.620 -7.782 23.296 1.00 90.69 108 GLU A CA 1
ATOM 849 C C . GLU A 1 108 ? -14.049 -6.498 22.570 1.00 90.69 108 GLU A C 1
ATOM 851 O O . GLU A 1 108 ? -15.133 -5.985 22.856 1.00 90.69 108 GLU A O 1
ATOM 856 N N . LEU A 1 109 ? -13.271 -6.014 21.589 1.00 90.44 109 LEU A N 1
ATOM 857 C CA . LEU A 1 109 ? -13.573 -4.786 20.839 1.00 90.44 109 LEU A CA 1
ATOM 858 C C . LEU A 1 109 ? -14.924 -4.846 20.121 1.00 90.44 109 LEU A C 1
ATOM 860 O O . LEU A 1 109 ? -15.646 -3.854 20.089 1.00 90.44 109 LEU A O 1
ATOM 864 N N . LYS A 1 110 ? -15.329 -6.023 19.633 1.00 88.19 110 LYS A N 1
ATOM 865 C CA . LYS A 1 110 ? -16.641 -6.224 18.992 1.00 88.19 110 LYS A CA 1
ATOM 866 C C . LYS A 1 110 ? -17.836 -5.927 19.906 1.00 88.19 110 LYS A C 1
ATOM 868 O O . LYS A 1 110 ? -18.944 -5.727 19.420 1.00 88.19 110 LYS A O 1
ATOM 873 N N . TYR A 1 111 ? -17.635 -5.945 21.226 1.00 89.50 111 TYR A N 1
ATOM 874 C CA . TYR A 1 111 ? -18.666 -5.616 22.213 1.00 89.50 111 TYR A CA 1
ATOM 875 C C . TYR A 1 111 ? -18.571 -4.171 22.710 1.00 89.50 111 TYR A C 1
ATOM 877 O O . TYR A 1 111 ? -19.457 -3.733 23.441 1.00 89.50 111 TYR A O 1
ATOM 885 N N . ARG A 1 112 ? -17.496 -3.461 22.352 1.00 89.25 112 ARG A N 1
ATOM 886 C CA . ARG A 1 112 ? -17.176 -2.097 22.787 1.00 89.25 112 ARG A CA 1
ATOM 887 C C . ARG A 1 112 ? -16.730 -1.249 21.584 1.00 89.25 112 ARG A C 1
ATOM 889 O O . ARG A 1 112 ? -15.600 -0.750 21.581 1.00 89.25 112 ARG A O 1
ATOM 896 N N . PRO A 1 113 ? -17.571 -1.115 20.538 1.00 87.25 113 PRO A N 1
ATOM 897 C CA . PRO A 1 113 ? -17.205 -0.400 19.318 1.00 87.25 113 PRO A CA 1
ATOM 898 C C . PRO A 1 113 ? -16.802 1.059 19.570 1.00 87.25 113 PRO A C 1
ATOM 900 O O . PRO A 1 113 ? -16.003 1.607 18.819 1.00 87.25 113 PRO A O 1
ATOM 903 N N . GLU A 1 114 ? -17.269 1.665 20.665 1.00 88.25 114 GLU A N 1
ATOM 904 C CA . GLU A 1 114 ? -16.900 3.020 21.078 1.00 88.25 114 GLU A CA 1
ATOM 905 C C . GLU A 1 114 ? -15.407 3.199 21.410 1.00 88.25 114 GLU A C 1
ATOM 907 O O . GLU A 1 114 ? -14.933 4.327 21.483 1.00 88.25 114 GLU A O 1
ATOM 912 N N . LEU A 1 115 ? -14.658 2.110 21.621 1.00 91.19 115 LEU A N 1
ATOM 913 C CA . LEU A 1 115 ? -13.217 2.158 21.902 1.00 91.19 115 LEU A CA 1
ATOM 914 C C . LEU A 1 115 ? -12.359 2.091 20.632 1.00 91.19 115 LEU A C 1
ATOM 916 O O . LEU A 1 115 ? -11.175 2.429 20.671 1.00 91.19 115 LEU A O 1
ATOM 920 N N . ILE A 1 116 ? -12.936 1.647 19.511 1.00 93.88 116 ILE A N 1
ATOM 921 C CA . ILE A 1 116 ? -12.203 1.386 18.266 1.00 93.88 116 ILE A CA 1
ATOM 922 C C . ILE A 1 116 ? -11.633 2.679 17.686 1.00 93.88 116 ILE A C 1
ATOM 924 O O . ILE A 1 116 ? -10.483 2.694 17.258 1.00 93.88 116 ILE A O 1
ATOM 928 N N . GLU A 1 117 ? -12.409 3.762 17.718 1.00 92.25 117 GLU A N 1
ATOM 929 C CA . GLU A 1 117 ? -11.976 5.080 17.249 1.00 92.25 117 GLU A CA 1
ATOM 930 C C . GLU A 1 117 ? -10.716 5.537 17.990 1.00 92.25 117 GLU A C 1
ATOM 932 O O . GLU A 1 117 ? -9.666 5.675 17.368 1.00 92.25 117 GLU A O 1
ATOM 937 N N . SER A 1 118 ? -10.764 5.614 19.326 1.00 91.75 118 SER A N 1
ATOM 938 C CA . SER A 1 118 ? -9.596 5.996 20.133 1.00 91.75 118 SER A CA 1
ATOM 939 C C . SER A 1 118 ? -8.380 5.087 19.918 1.00 91.75 118 SER A C 1
ATOM 941 O O . SER A 1 118 ? -7.244 5.555 19.911 1.00 91.75 118 SER A O 1
ATOM 943 N N . LEU A 1 119 ? -8.600 3.783 19.705 1.00 95.12 119 LEU A N 1
ATOM 944 C CA . LEU A 1 119 ? -7.522 2.832 19.439 1.00 95.12 119 LEU A CA 1
ATOM 945 C C . LEU A 1 119 ? -6.824 3.136 18.107 1.00 95.12 119 LEU A C 1
ATOM 947 O O . LEU A 1 119 ? -5.595 3.060 18.044 1.00 95.12 119 LEU A O 1
ATOM 951 N N . LEU A 1 120 ? -7.595 3.450 17.061 1.00 95.69 120 LEU A N 1
ATOM 952 C CA . LEU A 1 120 ? -7.092 3.782 15.728 1.00 95.69 120 LEU A CA 1
ATOM 953 C C . LEU A 1 120 ? -6.386 5.141 15.709 1.00 95.69 120 LEU A C 1
ATOM 955 O O . LEU A 1 120 ? -5.304 5.240 15.134 1.00 95.69 120 LEU A O 1
ATOM 959 N N . GLU A 1 121 ? -6.944 6.157 16.371 1.00 93.00 121 GLU A N 1
ATOM 960 C CA . GLU A 1 121 ? -6.338 7.493 16.474 1.00 93.00 121 GLU A CA 1
ATOM 961 C C . GLU A 1 121 ? -4.921 7.425 17.072 1.00 93.00 121 GLU A C 1
ATOM 963 O O . GLU A 1 121 ? -3.987 8.034 16.547 1.00 93.00 121 GLU A O 1
ATOM 968 N N . GLU A 1 122 ? -4.701 6.585 18.091 1.00 94.62 122 GLU A N 1
ATOM 969 C CA . GLU A 1 122 ? -3.365 6.380 18.673 1.00 94.62 122 GLU A CA 1
ATOM 970 C C . GLU A 1 122 ? -2.347 5.758 17.697 1.00 94.62 122 GLU A C 1
ATOM 972 O O . GLU A 1 122 ? -1.135 5.899 17.889 1.00 94.62 122 GLU A O 1
ATOM 977 N N . GLN A 1 123 ? -2.806 5.107 16.623 1.00 96.62 123 GLN A N 1
ATOM 978 C CA . GLN A 1 123 ? -1.933 4.508 15.609 1.00 96.62 123 GLN A CA 1
ATOM 979 C C . GLN A 1 123 ? -1.525 5.485 14.503 1.00 96.62 123 GLN A C 1
ATOM 981 O O . GLN A 1 123 ? -0.548 5.227 13.788 1.00 96.62 123 GLN A O 1
ATOM 986 N N . LEU A 1 124 ? -2.223 6.617 14.372 1.00 94.12 124 LEU A N 1
ATOM 987 C CA . LEU A 1 124 ? -2.049 7.552 13.262 1.00 94.12 124 LEU A CA 1
ATOM 988 C C . LEU A 1 124 ? -0.599 8.038 13.137 1.00 94.12 124 LEU A C 1
ATOM 990 O O . LEU A 1 124 ? -0.024 8.038 12.048 1.00 94.12 124 LEU A O 1
ATOM 994 N N . SER A 1 125 ? 0.041 8.365 14.261 1.00 93.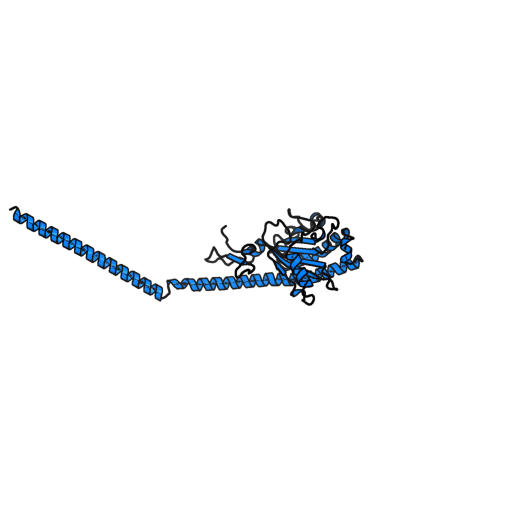12 125 SER A N 1
ATOM 995 C CA . SER A 1 125 ? 1.436 8.828 14.276 1.00 93.12 125 SER A CA 1
ATOM 996 C C . SER A 1 125 ? 2.425 7.800 13.701 1.00 93.12 125 SER A C 1
ATOM 998 O O . SER A 1 125 ? 3.356 8.169 12.975 1.00 93.12 125 SER A O 1
ATOM 1000 N N . ILE A 1 126 ? 2.217 6.504 13.978 1.00 96.75 126 ILE A N 1
ATOM 1001 C CA . ILE A 1 126 ? 3.047 5.406 13.461 1.00 96.75 126 ILE A CA 1
ATOM 1002 C C . ILE A 1 126 ? 2.835 5.263 11.955 1.00 96.75 126 ILE A C 1
ATOM 1004 O O . ILE A 1 126 ? 3.819 5.116 11.223 1.00 96.75 126 ILE A O 1
ATOM 1008 N N . MET A 1 127 ? 1.583 5.337 11.498 1.00 96.31 127 MET A N 1
ATOM 1009 C CA . MET A 1 127 ? 1.225 5.235 10.083 1.00 96.31 127 MET A CA 1
ATOM 1010 C C . MET A 1 127 ? 1.827 6.380 9.268 1.00 96.31 127 MET A C 1
ATOM 1012 O O . MET A 1 127 ? 2.543 6.126 8.303 1.00 96.31 127 MET A O 1
ATOM 1016 N N . LEU A 1 128 ? 1.621 7.630 9.695 1.00 92.50 128 LEU A N 1
ATOM 1017 C CA . LEU A 1 128 ? 2.120 8.816 8.993 1.00 92.50 128 LEU A CA 1
ATOM 1018 C C . LEU A 1 128 ? 3.650 8.850 8.943 1.00 92.50 128 LEU A C 1
ATOM 1020 O O . LEU A 1 128 ? 4.223 9.015 7.870 1.00 92.50 128 LEU A O 1
ATOM 1024 N N . SER A 1 129 ? 4.323 8.582 10.069 1.00 92.00 129 SER A N 1
ATOM 1025 C CA . SER A 1 129 ? 5.793 8.518 10.092 1.00 92.00 129 SER A CA 1
ATOM 1026 C C . SER A 1 129 ? 6.337 7.422 9.171 1.00 92.00 129 SER A C 1
ATOM 1028 O O . SER A 1 129 ? 7.428 7.546 8.618 1.00 92.00 129 SER A O 1
ATOM 1030 N N . SER A 1 130 ? 5.604 6.312 9.038 1.00 94.69 130 SER A N 1
ATOM 1031 C CA . SER A 1 130 ? 6.006 5.207 8.170 1.00 94.69 130 SER A CA 1
ATOM 1032 C C . SER A 1 130 ? 5.751 5.523 6.699 1.00 94.69 130 SER A C 1
ATOM 1034 O O . SER A 1 130 ? 6.598 5.196 5.874 1.00 94.69 130 SER A O 1
ATOM 1036 N N . LEU A 1 131 ? 4.647 6.202 6.376 1.00 93.00 131 LEU A N 1
ATOM 1037 C CA . LEU A 1 131 ? 4.354 6.706 5.035 1.00 93.00 131 LEU A CA 1
ATOM 1038 C C . LEU A 1 131 ? 5.451 7.666 4.558 1.00 93.00 131 LEU A C 1
ATOM 1040 O O . LEU A 1 131 ? 6.058 7.426 3.513 1.00 93.00 131 LEU A O 1
ATOM 1044 N N . ASP A 1 132 ? 5.783 8.670 5.376 1.00 88.75 132 ASP A N 1
ATOM 1045 C CA . ASP A 1 132 ? 6.821 9.666 5.076 1.00 88.75 132 ASP A CA 1
ATOM 1046 C C . ASP A 1 132 ? 8.195 9.015 4.816 1.00 88.75 132 ASP A C 1
ATOM 1048 O O . ASP A 1 132 ? 8.981 9.496 4.002 1.00 88.75 132 ASP A O 1
ATOM 1052 N N . ALA A 1 133 ? 8.486 7.885 5.472 1.00 88.75 133 ALA A N 1
ATOM 1053 C CA . ALA A 1 133 ? 9.747 7.161 5.320 1.00 88.75 133 ALA A CA 1
ATOM 1054 C C . ALA A 1 133 ? 9.848 6.310 4.036 1.00 88.75 133 ALA A C 1
ATOM 1056 O O . ALA A 1 133 ? 10.947 5.879 3.689 1.00 88.75 133 ALA A O 1
ATOM 1057 N N . THR A 1 134 ? 8.736 6.033 3.344 1.00 88.19 134 THR A N 1
ATOM 1058 C CA . THR A 1 134 ? 8.726 5.190 2.127 1.00 88.19 134 THR A CA 1
ATOM 1059 C C . THR A 1 134 ? 8.605 5.978 0.826 1.00 88.19 134 THR A C 1
ATOM 1061 O O . THR A 1 134 ? 9.012 5.491 -0.232 1.00 88.19 134 THR A O 1
ATOM 1064 N N . GLY A 1 135 ? 8.005 7.171 0.876 1.00 83.81 135 GLY A N 1
ATOM 1065 C CA . GLY A 1 135 ? 7.569 7.891 -0.321 1.00 83.81 135 GLY A CA 1
ATOM 1066 C C . GLY A 1 135 ? 6.529 7.120 -1.149 1.00 83.81 135 GLY A C 1
ATOM 1067 O O . GLY A 1 135 ? 6.483 7.270 -2.371 1.00 83.81 135 GLY A O 1
ATOM 1068 N N . CYS A 1 136 ? 5.751 6.249 -0.499 1.00 93.12 136 CYS A N 1
ATOM 1069 C CA . CYS A 1 136 ? 4.528 5.670 -1.053 1.00 93.12 136 CYS A CA 1
ATOM 1070 C C . CYS A 1 136 ? 3.416 6.731 -1.104 1.00 93.12 136 CYS A C 1
ATOM 1072 O O . CYS A 1 136 ? 3.481 7.735 -0.394 1.00 93.12 136 CYS A O 1
ATOM 1074 N N . SER A 1 137 ? 2.399 6.518 -1.939 1.00 93.62 137 SER A N 1
ATOM 1075 C CA . SER A 1 137 ? 1.259 7.435 -2.089 1.00 93.62 137 SER A CA 1
ATOM 1076 C C . SER A 1 137 ? 0.170 7.214 -1.048 1.00 93.62 137 SER A C 1
ATOM 1078 O O . SER A 1 137 ? -0.657 8.095 -0.861 1.00 93.62 137 SER A O 1
ATOM 1080 N N . GLY A 1 138 ? 0.160 6.089 -0.334 1.00 95.19 138 GLY A N 1
ATOM 1081 C CA . GLY A 1 138 ? -0.808 5.869 0.735 1.00 95.19 138 GLY A CA 1
ATOM 1082 C C . GLY A 1 138 ? -0.362 4.862 1.783 1.00 95.19 138 GLY A C 1
ATOM 1083 O O . GLY A 1 138 ? 0.570 4.085 1.572 1.00 95.19 138 GLY A O 1
ATOM 1084 N N . VAL A 1 139 ? -1.034 4.897 2.930 1.00 97.12 139 VAL A N 1
ATOM 1085 C CA . VAL A 1 139 ? -0.856 3.986 4.066 1.00 97.12 139 VAL A CA 1
ATOM 1086 C C . VAL A 1 139 ? -2.215 3.581 4.613 1.00 97.12 139 VAL A C 1
ATOM 1088 O O . VAL A 1 139 ? -3.102 4.422 4.767 1.00 97.12 139 VAL A O 1
ATOM 1091 N N . PHE A 1 140 ? -2.375 2.304 4.944 1.00 97.94 140 PHE A N 1
ATOM 1092 C CA . PHE A 1 140 ? -3.610 1.800 5.530 1.00 97.94 140 PHE A CA 1
ATOM 1093 C C . PHE A 1 140 ? -3.359 0.855 6.705 1.00 97.94 140 PHE A C 1
ATOM 1095 O O . PHE A 1 140 ? -2.311 0.215 6.827 1.00 97.94 140 PHE A O 1
ATOM 1102 N N . LEU A 1 141 ? -4.361 0.793 7.571 1.00 98.38 141 LEU A N 1
ATOM 1103 C CA . LEU A 1 141 ? -4.496 -0.096 8.713 1.00 98.38 141 LEU A CA 1
ATOM 1104 C C . LEU A 1 141 ? -5.952 -0.545 8.745 1.00 98.38 141 LEU A C 1
ATOM 1106 O O . LEU A 1 141 ? -6.844 0.292 8.788 1.00 98.38 141 LEU A O 1
ATOM 1110 N N . THR A 1 142 ? -6.193 -1.845 8.771 1.00 97.75 142 THR A N 1
ATOM 1111 C CA . THR A 1 142 ? -7.526 -2.438 8.849 1.00 97.75 142 THR A CA 1
ATOM 1112 C C . THR A 1 142 ? -7.511 -3.479 9.959 1.00 97.75 142 THR A C 1
ATOM 1114 O O . THR A 1 142 ? -6.706 -4.404 9.916 1.00 97.75 142 THR A O 1
ATOM 1117 N N . LEU A 1 143 ? -8.370 -3.336 10.963 1.00 97.25 143 LEU A N 1
ATOM 1118 C CA . LEU A 1 143 ? -8.476 -4.256 12.095 1.00 97.25 143 LEU A CA 1
ATOM 1119 C C . LEU A 1 143 ? -9.579 -5.290 11.850 1.00 97.25 143 LEU A C 1
ATOM 1121 O O . LEU A 1 143 ? -10.597 -4.978 11.235 1.00 97.25 143 LEU A O 1
ATOM 1125 N N . ASP A 1 144 ? -9.423 -6.506 12.379 1.00 95.62 144 ASP A N 1
ATOM 1126 C CA . ASP A 1 144 ? -10.453 -7.554 12.326 1.00 95.62 144 ASP A CA 1
ATOM 1127 C C . ASP A 1 144 ? -11.598 -7.310 13.328 1.00 95.62 144 ASP A C 1
ATOM 1129 O O . ASP A 1 144 ? -11.929 -8.135 14.176 1.00 95.62 144 ASP A O 1
ATOM 1133 N N . THR A 1 145 ? -12.187 -6.120 13.268 1.00 95.00 145 THR A N 1
ATOM 1134 C CA . THR A 1 145 ? -13.327 -5.691 14.079 1.00 95.00 145 THR A CA 1
ATOM 1135 C C . THR A 1 145 ? -14.130 -4.639 13.318 1.00 95.00 145 THR A C 1
ATOM 1137 O O . THR A 1 145 ? -13.635 -4.064 12.354 1.00 95.00 145 THR A O 1
ATOM 1140 N N . THR A 1 146 ? -15.359 -4.372 13.754 1.00 95.12 146 THR A N 1
ATOM 1141 C CA . THR A 1 146 ? -16.230 -3.342 13.175 1.00 95.12 146 THR A CA 1
ATOM 1142 C C . THR A 1 146 ? -16.777 -2.418 14.256 1.00 95.12 146 THR A C 1
ATOM 1144 O O . THR A 1 146 ? -17.077 -2.854 15.370 1.00 95.12 146 THR A O 1
ATOM 1147 N N . VAL A 1 147 ? -16.941 -1.142 13.917 1.00 93.06 147 VAL A N 1
ATOM 1148 C CA . VAL A 1 147 ? -17.633 -0.133 14.731 1.00 93.06 147 VAL A CA 1
ATOM 1149 C C . VAL A 1 147 ? -19.150 -0.333 14.743 1.00 93.06 147 VAL A C 1
ATOM 1151 O O . VAL A 1 147 ? -19.841 0.234 15.587 1.00 93.06 147 VAL A O 1
ATOM 1154 N N . ASN A 1 148 ? -19.691 -1.151 13.834 1.00 91.94 148 ASN A N 1
ATOM 1155 C CA . ASN A 1 148 ? -21.120 -1.400 13.724 1.00 91.94 148 ASN A CA 1
ATOM 1156 C C . ASN A 1 148 ? -21.441 -2.901 13.602 1.00 91.94 148 ASN A C 1
ATOM 1158 O O . ASN A 1 148 ? -21.820 -3.383 12.537 1.00 91.94 148 ASN A O 1
ATOM 1162 N N . PRO A 1 149 ? -21.373 -3.670 14.701 1.00 89.00 149 PRO A N 1
ATOM 1163 C CA . PRO A 1 149 ? -21.633 -5.112 14.668 1.00 89.00 149 PRO A CA 1
ATOM 1164 C C . PRO A 1 149 ? -23.102 -5.482 14.380 1.00 89.00 149 PRO A C 1
ATOM 1166 O O . PRO A 1 149 ? -23.410 -6.657 14.191 1.00 89.00 149 PRO A O 1
ATOM 1169 N N . GLY A 1 150 ? -24.027 -4.514 14.393 1.00 87.81 150 GLY A N 1
ATOM 1170 C CA . GLY A 1 150 ? -25.469 -4.749 14.264 1.00 87.81 150 GLY A CA 1
ATOM 1171 C C . GLY A 1 150 ? -26.008 -4.758 12.831 1.00 87.81 150 GLY A C 1
ATOM 1172 O O . GLY A 1 150 ? -27.177 -5.098 12.636 1.00 87.81 150 GLY A O 1
ATOM 1173 N N . ILE A 1 151 ? -25.207 -4.372 11.833 1.00 89.06 151 ILE A N 1
ATOM 1174 C CA . ILE A 1 151 ? -25.646 -4.337 10.430 1.00 89.06 151 ILE A CA 1
ATOM 1175 C C . ILE A 1 151 ? -25.502 -5.700 9.753 1.00 89.06 151 ILE A C 1
ATOM 1177 O O . ILE A 1 151 ? -24.646 -6.515 10.089 1.00 89.06 151 ILE A O 1
ATOM 1181 N N . SER A 1 152 ? -26.343 -5.948 8.750 1.00 90.50 152 SER A N 1
ATOM 1182 C CA . SER A 1 152 ? -26.193 -7.124 7.893 1.00 90.50 152 SER A CA 1
ATOM 1183 C C . SER A 1 152 ? -24.887 -7.027 7.103 1.00 90.50 152 SER A C 1
ATOM 1185 O O . SER A 1 152 ? -24.662 -6.024 6.431 1.00 90.50 152 SER A O 1
ATOM 1187 N N . GLY A 1 153 ? -24.063 -8.077 7.131 1.00 89.06 153 GLY A N 1
ATOM 1188 C CA . GLY A 1 153 ? -22.770 -8.098 6.441 1.00 89.06 153 GLY A CA 1
ATOM 1189 C C . GLY A 1 153 ? -21.607 -7.497 7.239 1.00 89.06 153 GLY A C 1
ATOM 1190 O O . GLY A 1 153 ? -20.534 -7.307 6.668 1.00 89.06 153 GLY A O 1
ATOM 1191 N N . ALA A 1 154 ? -21.802 -7.206 8.533 1.00 90.75 154 ALA A N 1
ATOM 1192 C CA . ALA A 1 154 ? -20.791 -6.649 9.434 1.00 90.75 154 ALA A CA 1
ATOM 1193 C C . ALA A 1 154 ? -19.482 -7.461 9.478 1.00 90.75 154 ALA A C 1
ATOM 1195 O O . ALA A 1 154 ? -18.419 -6.908 9.732 1.00 90.75 154 ALA A O 1
ATOM 1196 N N . GLU A 1 155 ? -19.516 -8.760 9.169 1.00 90.94 155 GLU A N 1
ATOM 1197 C CA . GLU A 1 155 ? -18.322 -9.601 9.064 1.00 90.94 155 GLU A CA 1
ATOM 1198 C C . GLU A 1 155 ? -17.354 -9.172 7.948 1.00 90.94 155 GLU A C 1
ATOM 1200 O O . GLU A 1 155 ? -16.161 -9.469 8.033 1.00 90.94 155 GLU A O 1
ATOM 1205 N N . ASN A 1 156 ? -17.855 -8.455 6.935 1.00 94.50 156 ASN A N 1
ATOM 1206 C CA . ASN A 1 156 ? -17.074 -7.905 5.825 1.00 94.50 156 ASN A CA 1
ATOM 1207 C C . ASN A 1 156 ? -16.768 -6.411 5.991 1.00 94.50 156 ASN A C 1
ATOM 1209 O O . ASN A 1 156 ? -16.110 -5.844 5.121 1.00 94.50 156 ASN A O 1
ATOM 1213 N N . SER A 1 157 ? -17.254 -5.779 7.060 1.00 95.25 157 SER A N 1
ATOM 1214 C CA . SER A 1 157 ? -16.942 -4.391 7.390 1.00 95.25 157 SER A CA 1
ATOM 1215 C C . SER A 1 157 ? -15.816 -4.379 8.410 1.00 95.25 157 SER A C 1
ATOM 1217 O O . SER A 1 157 ? -15.898 -5.075 9.424 1.00 95.25 157 SER A O 1
ATOM 1219 N N . LYS A 1 158 ? -14.737 -3.654 8.127 1.00 96.31 158 LYS A N 1
ATOM 1220 C CA . LYS A 1 158 ? -13.552 -3.626 8.985 1.00 96.31 158 LYS A CA 1
ATOM 1221 C C . LYS A 1 158 ? -13.168 -2.202 9.328 1.00 96.31 158 LYS A C 1
ATOM 1223 O O . LYS A 1 158 ? -12.939 -1.383 8.440 1.00 96.31 158 LYS A O 1
ATOM 1228 N N . ALA A 1 159 ? -13.065 -1.916 10.615 1.00 96.38 159 ALA A N 1
ATOM 1229 C CA . ALA A 1 159 ? -12.636 -0.622 11.104 1.00 96.38 159 ALA A CA 1
ATOM 1230 C C . ALA A 1 159 ? -11.155 -0.401 10.799 1.00 96.38 159 ALA A C 1
ATOM 1232 O O . ALA A 1 159 ? -10.338 -1.322 10.883 1.00 96.38 159 ALA A O 1
ATOM 1233 N N . GLY A 1 160 ? -10.784 0.830 10.471 1.00 96.88 160 GLY A N 1
ATOM 1234 C CA . GLY A 1 160 ? -9.398 1.130 10.166 1.00 96.88 160 GLY A CA 1
ATOM 1235 C C . GLY A 1 160 ? -9.168 2.558 9.703 1.00 96.88 160 GLY A C 1
ATOM 1236 O O . GLY A 1 160 ? -10.077 3.380 9.727 1.00 96.88 160 GLY A O 1
ATOM 1237 N N . LEU A 1 161 ? -7.942 2.823 9.263 1.00 96.75 161 LEU A N 1
ATOM 1238 C CA . LEU A 1 161 ? -7.501 4.102 8.725 1.00 96.75 161 LEU A CA 1
ATOM 1239 C C . LEU A 1 161 ? -6.911 3.912 7.330 1.00 96.75 161 LEU A C 1
ATOM 1241 O O . LEU A 1 161 ? -6.141 2.979 7.109 1.00 96.75 161 LEU A O 1
ATOM 1245 N N . TYR A 1 162 ? -7.217 4.821 6.410 1.00 96.19 162 TYR A N 1
ATOM 1246 C CA . TYR A 1 162 ? -6.554 4.915 5.110 1.00 96.19 162 TYR A CA 1
ATOM 1247 C C . TYR A 1 162 ? -6.259 6.371 4.798 1.00 96.19 162 TYR A C 1
ATOM 1249 O O . 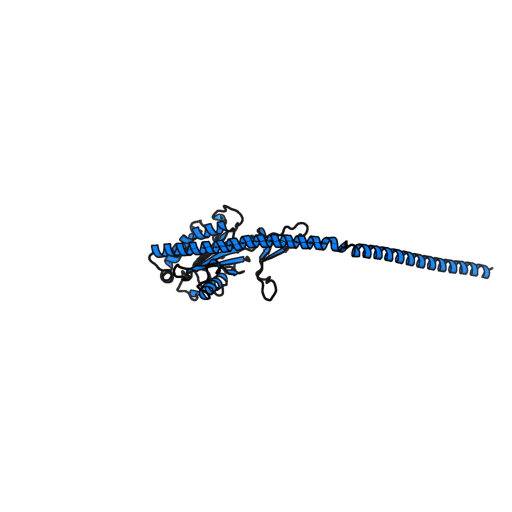TYR A 1 162 ? -7.181 7.183 4.697 1.00 96.19 162 TYR A O 1
ATOM 1257 N N . ILE A 1 163 ? -4.974 6.682 4.654 1.00 94.00 163 ILE A N 1
ATOM 1258 C CA . ILE A 1 163 ? -4.484 8.016 4.341 1.00 94.00 163 ILE A CA 1
ATOM 1259 C C . ILE A 1 163 ? -3.696 7.958 3.035 1.00 94.00 163 ILE A C 1
ATOM 1261 O O . ILE A 1 163 ? -2.772 7.152 2.913 1.00 94.00 163 ILE A O 1
ATOM 1265 N N . ARG A 1 164 ? -4.020 8.837 2.085 1.00 92.50 164 ARG A N 1
ATOM 1266 C CA . ARG A 1 164 ? -3.218 9.080 0.879 1.00 92.50 164 ARG A CA 1
ATOM 1267 C C . ARG A 1 164 ? -2.421 10.373 1.024 1.00 92.50 164 ARG A C 1
ATOM 1269 O O . ARG A 1 164 ? -2.908 11.334 1.606 1.00 92.50 164 ARG A O 1
ATOM 1276 N N . ASN A 1 165 ? -1.202 10.403 0.503 1.00 89.44 165 ASN A N 1
ATOM 1277 C CA . ASN A 1 165 ? -0.412 11.610 0.299 1.00 89.44 165 ASN A CA 1
ATOM 1278 C C . ASN A 1 165 ? -0.429 11.943 -1.196 1.00 89.44 165 ASN A C 1
ATOM 1280 O O . ASN A 1 165 ? 0.050 11.151 -2.005 1.00 89.44 165 ASN A O 1
ATOM 1284 N N . THR A 1 166 ? -0.955 13.113 -1.557 1.00 82.94 166 THR A N 1
ATOM 1285 C CA . THR A 1 166 ? -1.009 13.584 -2.950 1.00 82.94 166 THR A CA 1
ATOM 1286 C C . THR A 1 166 ? 0.356 14.011 -3.485 1.00 82.94 166 THR A C 1
ATOM 1288 O O . THR A 1 166 ? 0.547 14.081 -4.696 1.00 82.94 166 THR A O 1
ATOM 1291 N N . GLU A 1 167 ? 1.326 14.267 -2.604 1.00 80.19 167 GLU A N 1
ATOM 1292 C CA . GLU A 1 167 ? 2.677 14.711 -2.958 1.00 80.19 167 GLU A CA 1
ATOM 1293 C C . GLU A 1 167 ? 3.764 13.814 -2.327 1.00 80.19 167 GLU A C 1
ATOM 1295 O O . GLU A 1 167 ? 4.646 14.283 -1.606 1.00 80.19 167 GLU A O 1
ATOM 1300 N N . PRO A 1 168 ? 3.773 12.500 -2.617 1.00 73.50 168 PRO A N 1
ATOM 1301 C CA . PRO A 1 168 ? 4.654 11.527 -1.953 1.00 73.50 168 PRO A CA 1
ATOM 1302 C C . PRO A 1 168 ? 6.149 11.690 -2.280 1.00 73.50 168 PRO A C 1
ATOM 1304 O O . PRO A 1 168 ? 7.001 11.048 -1.666 1.00 73.50 168 PRO A O 1
ATOM 1307 N N . ASN A 1 169 ? 6.481 12.528 -3.265 1.00 69.81 169 ASN A N 1
ATOM 1308 C CA . ASN A 1 169 ? 7.851 12.793 -3.708 1.00 69.81 169 ASN A CA 1
ATOM 1309 C C . ASN A 1 169 ? 8.459 14.060 -3.091 1.00 69.81 169 ASN A C 1
ATOM 1311 O O . ASN A 1 169 ? 9.642 14.324 -3.302 1.00 69.81 169 ASN A O 1
ATOM 1315 N N . ILE A 1 170 ? 7.675 14.845 -2.349 1.00 63.78 170 ILE A N 1
ATOM 1316 C CA . ILE A 1 170 ? 8.131 16.091 -1.738 1.00 63.78 170 ILE A CA 1
ATOM 1317 C C . ILE A 1 170 ? 8.303 15.850 -0.239 1.00 63.78 170 ILE A C 1
ATOM 1319 O O . ILE A 1 170 ? 7.351 15.610 0.497 1.00 63.78 170 ILE A O 1
ATOM 1323 N N . SER A 1 171 ? 9.546 15.904 0.234 1.00 59.00 171 SER A N 1
ATOM 1324 C CA . SER A 1 171 ? 9.833 15.793 1.664 1.00 59.00 171 SER A CA 1
ATOM 1325 C C . SER A 1 171 ? 9.322 17.027 2.411 1.00 59.00 171 SER A C 1
ATOM 1327 O O . SER A 1 171 ? 9.611 18.155 2.016 1.00 59.00 171 SER A O 1
ATOM 1329 N N . GLY A 1 172 ? 8.637 16.818 3.538 1.00 53.50 172 GLY A N 1
ATOM 1330 C CA . GLY A 1 172 ? 8.178 17.908 4.407 1.00 53.50 172 GLY A CA 1
ATOM 1331 C C . GLY A 1 172 ? 6.825 18.512 4.026 1.00 53.50 172 GLY A C 1
ATOM 1332 O O . GLY A 1 172 ? 6.492 19.586 4.525 1.00 53.50 172 GLY A O 1
ATOM 1333 N N . THR A 1 173 ? 6.040 17.842 3.179 1.00 57.66 173 THR A N 1
ATOM 1334 C CA . THR A 1 173 ? 4.631 18.187 2.965 1.00 57.66 173 THR A CA 1
ATOM 1335 C C . THR A 1 173 ? 3.842 17.938 4.253 1.00 57.66 173 THR A C 1
ATOM 1337 O O . THR A 1 173 ? 3.917 16.859 4.843 1.00 57.66 173 THR A O 1
ATOM 1340 N N . GLY A 1 174 ? 3.148 18.969 4.739 1.00 61.53 174 GLY A N 1
ATOM 1341 C CA . GLY A 1 174 ? 2.363 18.914 5.974 1.00 61.53 174 GLY A CA 1
ATOM 1342 C C . GLY A 1 174 ? 1.047 18.142 5.822 1.00 61.53 174 GLY A C 1
ATOM 1343 O O . GLY A 1 174 ? 0.853 17.385 4.876 1.00 61.53 174 GLY A O 1
ATOM 1344 N N . SER A 1 175 ? 0.108 18.363 6.745 1.00 63.56 175 SER A N 1
ATOM 1345 C CA . SER A 1 175 ? -1.250 17.792 6.684 1.00 63.56 175 SER A CA 1
ATOM 1346 C C . SER A 1 175 ? -2.025 18.168 5.415 1.00 63.56 175 SER A C 1
ATOM 1348 O O . SER A 1 175 ? -2.930 17.443 5.017 1.00 63.56 175 SER A O 1
ATOM 1350 N N . GLU A 1 176 ? -1.649 19.259 4.746 1.00 67.88 176 GLU A N 1
ATOM 1351 C CA . GLU A 1 176 ? -2.343 19.792 3.567 1.00 67.88 176 GLU A CA 1
ATOM 1352 C C . GLU A 1 176 ? -2.382 18.818 2.377 1.00 67.88 176 GLU A C 1
ATOM 1354 O O . GLU A 1 176 ? -3.346 18.835 1.614 1.00 67.88 176 GLU A O 1
ATOM 1359 N N . THR A 1 177 ? -1.387 17.935 2.245 1.00 79.25 177 THR A N 1
ATOM 1360 C CA . THR A 1 177 ? -1.311 16.943 1.157 1.00 79.25 177 THR A CA 1
ATOM 1361 C C . THR A 1 177 ? -1.876 15.579 1.550 1.00 79.25 177 THR A C 1
ATOM 1363 O O . THR A 1 177 ? -1.816 14.631 0.765 1.00 79.25 177 THR A O 1
ATOM 1366 N N . ARG A 1 178 ? -2.403 15.445 2.774 1.00 86.62 178 ARG A N 1
ATOM 1367 C CA . ARG A 1 178 ? -2.863 14.172 3.331 1.00 86.62 178 ARG A CA 1
ATOM 1368 C C . ARG A 1 178 ? -4.384 14.076 3.283 1.00 86.62 178 ARG A C 1
ATOM 1370 O O . ARG A 1 178 ? -5.091 14.898 3.865 1.00 86.62 178 ARG A O 1
ATOM 1377 N N . LEU A 1 179 ? -4.870 13.044 2.602 1.00 89.56 179 LEU A N 1
ATOM 1378 C CA . LEU A 1 179 ? -6.283 12.771 2.375 1.00 89.56 179 LEU A CA 1
ATOM 1379 C C . LEU A 1 179 ? -6.735 11.546 3.169 1.00 89.56 179 LEU A C 1
ATOM 1381 O O . LEU A 1 179 ? -6.142 10.478 3.038 1.00 89.56 179 LEU A O 1
ATOM 1385 N N . LEU A 1 180 ? -7.795 11.685 3.963 1.00 92.56 180 LEU A N 1
ATOM 1386 C CA . LEU A 1 180 ? -8.448 10.591 4.678 1.00 92.56 180 LEU A CA 1
ATOM 1387 C C . LEU A 1 180 ? -9.498 9.930 3.776 1.00 92.56 180 LEU A C 1
ATOM 1389 O O . LEU A 1 180 ? -10.464 10.576 3.364 1.00 92.56 180 LEU A O 1
ATOM 1393 N N . LEU A 1 181 ? -9.324 8.633 3.517 1.00 93.31 181 LEU A N 1
ATOM 1394 C CA . LEU A 1 181 ? -10.260 7.806 2.747 1.00 93.31 181 LEU A CA 1
ATOM 1395 C C . LEU A 1 181 ? -11.031 6.829 3.634 1.00 93.31 181 LEU A C 1
ATOM 1397 O O . LEU A 1 181 ? -12.166 6.494 3.314 1.00 93.31 181 LEU A O 1
ATOM 1401 N N . ARG A 1 182 ? -10.439 6.347 4.731 1.00 94.56 182 ARG A N 1
ATOM 1402 C CA . ARG A 1 182 ? -11.119 5.492 5.717 1.00 94.56 182 ARG A CA 1
ATOM 1403 C C . ARG A 1 182 ? -10.769 5.911 7.129 1.00 94.56 182 ARG A C 1
ATOM 1405 O O . ARG A 1 182 ? -9.612 6.249 7.368 1.00 94.56 182 ARG A O 1
ATOM 1412 N N . GLY A 1 183 ? -11.738 5.863 8.037 1.00 93.00 183 GLY A N 1
ATOM 1413 C CA . GLY A 1 183 ? -11.556 6.200 9.450 1.00 93.00 183 GLY A CA 1
ATOM 1414 C C . GLY A 1 183 ? -12.562 7.218 9.964 1.00 93.00 183 GLY A C 1
ATOM 1415 O O . GLY A 1 183 ? -13.391 7.714 9.203 1.00 93.00 183 GLY A O 1
ATOM 1416 N N . SER A 1 184 ? -12.491 7.538 11.259 1.00 89.31 184 SER A N 1
ATOM 1417 C CA . SER A 1 184 ? -13.409 8.510 11.861 1.00 89.31 184 SER A CA 1
ATOM 1418 C C . SER A 1 184 ? -13.281 9.885 11.214 1.00 89.31 184 SER A C 1
ATOM 1420 O O . SER A 1 184 ? -12.183 10.359 10.923 1.00 89.31 184 SER A O 1
ATOM 1422 N N . SER A 1 185 ? -14.419 10.556 11.033 1.00 85.56 185 SER A N 1
ATOM 1423 C CA . SER A 1 185 ? -14.449 11.938 10.566 1.00 85.56 185 SER A CA 1
ATOM 1424 C C . SER A 1 185 ? -13.830 12.918 11.571 1.00 85.56 185 SER A C 1
ATOM 1426 O O . SER A 1 185 ? -13.479 14.022 11.163 1.00 85.56 185 SER A O 1
ATOM 1428 N N . SER A 1 186 ? -13.686 12.541 12.854 1.00 83.56 186 SER A N 1
ATOM 1429 C CA . SER A 1 186 ? -13.010 13.351 13.889 1.00 83.56 186 SER A CA 1
ATOM 1430 C C . SER A 1 186 ? -11.612 13.781 13.435 1.00 83.56 186 SER A C 1
ATOM 1432 O O . SER A 1 186 ? -11.293 14.967 13.456 1.00 83.56 186 SER A O 1
ATOM 1434 N N . LEU A 1 187 ? -10.849 12.839 12.873 1.00 78.31 187 LEU A N 1
ATOM 1435 C CA . LEU A 1 187 ? -9.494 13.036 12.355 1.00 78.31 187 LEU A CA 1
ATOM 1436 C C . LEU A 1 187 ? -9.406 14.100 11.252 1.00 78.31 187 LEU A C 1
ATOM 1438 O O . LEU A 1 187 ? -8.380 14.761 11.096 1.00 78.31 187 LEU A O 1
ATOM 1442 N N . ALA A 1 188 ? -10.477 14.279 10.475 1.00 74.38 188 ALA A N 1
ATOM 1443 C CA . ALA A 1 188 ? -10.548 15.334 9.469 1.00 74.38 188 ALA A CA 1
ATOM 1444 C C . ALA A 1 188 ? -11.018 16.675 10.061 1.00 74.38 188 ALA A C 1
ATOM 1446 O O . ALA A 1 188 ? -10.584 17.741 9.630 1.00 74.38 188 ALA A O 1
ATOM 1447 N N . VAL A 1 189 ? -11.904 16.639 11.061 1.00 64.81 189 VAL A N 1
ATOM 1448 C CA . VAL A 1 189 ? -12.455 17.837 11.718 1.00 64.81 189 VAL A CA 1
ATOM 1449 C C . VAL A 1 189 ? -11.415 18.535 12.596 1.00 64.81 189 VAL A C 1
ATOM 1451 O O . VAL A 1 189 ? -11.387 19.765 12.633 1.00 64.81 189 VAL A O 1
ATOM 1454 N N . ASP A 1 190 ? -10.523 17.777 13.230 1.00 64.81 190 ASP A N 1
ATOM 1455 C CA . ASP A 1 190 ? -9.458 18.311 14.088 1.00 64.81 190 ASP A CA 1
ATOM 1456 C C . ASP A 1 190 ? -8.300 18.955 13.291 1.00 64.81 190 ASP A C 1
ATOM 1458 O O . ASP A 1 190 ? -7.349 19.486 13.868 1.00 64.81 190 ASP A O 1
ATOM 1462 N N . GLY A 1 191 ? -8.406 18.989 11.954 1.00 60.97 191 GLY A N 1
ATOM 1463 C CA . GLY A 1 191 ? -7.473 19.672 11.053 1.00 60.97 191 GLY A CA 1
ATOM 1464 C C . GLY A 1 191 ? -6.200 18.883 10.744 1.00 60.97 191 GLY A C 1
ATOM 1465 O O . GLY A 1 191 ? -5.259 19.434 10.167 1.00 60.97 191 GLY A O 1
ATOM 1466 N N . GLU A 1 192 ? -6.153 17.604 11.119 1.00 62.16 192 GLU A N 1
ATOM 1467 C CA . GLU A 1 192 ? -4.995 16.744 10.875 1.00 62.16 192 GLU A CA 1
ATOM 1468 C C . GLU A 1 192 ? -4.956 16.200 9.440 1.00 62.16 192 GLU A C 1
ATOM 1470 O O . GLU A 1 192 ? -3.865 15.933 8.928 1.00 62.16 192 GLU A O 1
ATOM 1475 N N . LEU A 1 193 ? -6.118 16.061 8.783 1.00 74.38 193 LEU A N 1
ATOM 1476 C CA . LEU A 1 193 ? -6.279 15.491 7.440 1.00 74.38 193 LEU A CA 1
ATOM 1477 C C . LEU A 1 193 ? -7.421 16.168 6.661 1.00 74.38 193 LEU A C 1
ATOM 1479 O O . LEU A 1 193 ? -8.420 16.589 7.237 1.00 74.38 193 LEU A O 1
ATOM 1483 N N . ASN A 1 194 ? -7.316 16.206 5.333 1.00 76.25 194 ASN A N 1
ATOM 1484 C CA . ASN A 1 194 ? -8.414 16.607 4.449 1.00 76.25 194 ASN A CA 1
ATOM 1485 C C . ASN A 1 194 ? -9.262 15.375 4.075 1.00 76.25 194 ASN A C 1
ATOM 1487 O O . ASN A 1 194 ? -8.719 14.311 3.805 1.00 76.25 194 ASN A O 1
ATOM 1491 N N . MET A 1 195 ? -10.592 15.477 4.044 1.00 78.44 195 MET A N 1
ATOM 1492 C CA . MET A 1 195 ? -11.469 14.338 3.713 1.00 78.44 195 MET A CA 1
ATOM 1493 C C . MET A 1 195 ? -11.712 14.241 2.199 1.00 78.44 195 MET A C 1
ATOM 1495 O O . MET A 1 195 ? -12.043 15.247 1.571 1.00 78.44 195 MET A O 1
ATOM 1499 N N . GLN A 1 196 ? -11.569 13.045 1.617 1.00 77.62 196 GLN A N 1
ATOM 1500 C CA . GLN A 1 196 ? -11.840 12.806 0.191 1.00 77.62 196 GLN A CA 1
ATOM 1501 C C . GLN A 1 196 ? -13.330 12.492 -0.061 1.00 77.62 196 GLN A C 1
ATOM 1503 O O . GLN A 1 196 ? -14.047 12.099 0.856 1.00 77.62 196 GLN A O 1
ATOM 1508 N N . ALA A 1 197 ? -13.813 12.653 -1.297 1.00 78.56 197 ALA A N 1
ATOM 1509 C CA . ALA A 1 197 ? -15.215 12.392 -1.645 1.00 78.56 197 ALA A CA 1
ATOM 1510 C C . ALA A 1 197 ? -15.611 10.911 -1.477 1.00 78.56 197 ALA A C 1
ATOM 1512 O O . ALA A 1 197 ? -16.744 10.613 -1.111 1.00 78.56 197 ALA A O 1
ATOM 1513 N N . GLU A 1 198 ? -14.664 9.997 -1.688 1.00 84.44 198 GLU A N 1
ATOM 1514 C CA . GLU A 1 198 ? -14.810 8.542 -1.560 1.00 84.44 198 GLU A CA 1
ATOM 1515 C C . GLU A 1 198 ? -14.623 8.046 -0.112 1.00 84.44 198 GLU A C 1
ATOM 1517 O O . GLU A 1 198 ? -14.422 6.848 0.125 1.00 84.44 198 GLU A O 1
ATOM 1522 N N . TRP A 1 199 ? -14.643 8.962 0.863 1.00 92.38 199 TRP A N 1
ATOM 1523 C CA . TRP A 1 199 ? -14.497 8.639 2.276 1.00 92.38 199 TRP A CA 1
ATOM 1524 C C . TRP A 1 199 ? -15.636 7.748 2.787 1.00 92.38 199 TRP A C 1
ATOM 1526 O O . TRP A 1 199 ? -16.807 7.953 2.467 1.00 92.38 199 TRP A O 1
ATOM 1536 N N . ASP A 1 200 ? -15.276 6.783 3.630 1.00 92.44 200 ASP A N 1
ATOM 1537 C CA . ASP A 1 200 ? -16.212 5.982 4.420 1.00 92.44 200 ASP A CA 1
ATOM 1538 C C . ASP A 1 200 ? -15.582 5.648 5.781 1.00 92.44 200 ASP A C 1
ATOM 1540 O O . ASP A 1 200 ? -14.370 5.760 5.969 1.00 92.44 200 ASP A O 1
ATOM 1544 N N . LEU A 1 201 ? -16.380 5.213 6.747 1.00 92.00 201 LEU A N 1
ATOM 1545 C CA . LEU A 1 201 ? -15.896 4.891 8.086 1.00 92.00 201 LEU A CA 1
ATOM 1546 C C . LEU A 1 201 ? -15.080 3.588 8.113 1.00 92.00 201 LEU A C 1
ATOM 1548 O O . LEU A 1 201 ? -14.102 3.487 8.853 1.00 92.00 201 LEU A O 1
ATOM 1552 N N . GLU A 1 202 ? -15.469 2.596 7.310 1.00 95.06 202 GLU A N 1
ATOM 1553 C CA . GLU A 1 202 ? -14.919 1.236 7.350 1.00 95.06 202 GLU A CA 1
ATOM 1554 C C . GLU A 1 202 ? -14.527 0.706 5.963 1.00 95.06 202 GLU A C 1
ATOM 1556 O O . GLU A 1 202 ? -14.977 1.173 4.915 1.00 95.06 202 GLU A O 1
ATOM 1561 N N . PHE A 1 203 ? -13.662 -0.303 5.952 1.00 96.25 203 PHE A N 1
ATOM 1562 C CA . PHE A 1 203 ? -13.284 -1.038 4.753 1.00 96.25 203 PHE A CA 1
ATOM 1563 C C . PHE A 1 203 ? -14.295 -2.147 4.471 1.00 96.25 203 PHE A C 1
ATOM 1565 O O . PHE A 1 203 ? -14.586 -2.964 5.345 1.00 96.25 203 PHE A O 1
ATOM 1572 N N . GLY A 1 204 ? -14.756 -2.234 3.225 1.00 95.31 204 GLY A N 1
ATOM 1573 C CA . GLY A 1 204 ? -15.440 -3.418 2.716 1.00 95.31 204 GLY A CA 1
ATOM 1574 C C . GLY A 1 204 ? -14.417 -4.447 2.237 1.00 95.31 204 GLY A C 1
ATOM 1575 O O . GLY A 1 204 ? -13.821 -4.268 1.180 1.00 95.31 204 GLY A O 1
ATOM 1576 N N . VAL A 1 205 ? -14.214 -5.530 2.990 1.00 95.44 205 VAL A N 1
ATOM 1577 C CA . VAL A 1 205 ? -13.160 -6.531 2.702 1.00 95.44 205 VAL A CA 1
ATOM 1578 C C . VAL A 1 205 ? -13.651 -7.771 1.957 1.00 95.44 205 VAL A C 1
ATOM 1580 O O . VAL A 1 205 ? -12.888 -8.712 1.728 1.00 95.44 205 VAL A O 1
ATOM 1583 N N . LYS A 1 206 ? -14.931 -7.799 1.574 1.00 93.94 206 LYS A N 1
ATOM 1584 C CA . LYS A 1 206 ? -15.516 -8.933 0.858 1.00 93.94 206 LYS A CA 1
ATOM 1585 C C . LYS A 1 206 ? -14.776 -9.159 -0.464 1.00 93.94 206 LYS A C 1
ATOM 1587 O O . LYS A 1 206 ? -14.742 -8.273 -1.307 1.00 93.94 206 LYS A O 1
ATOM 1592 N N . ASP A 1 207 ? -14.218 -10.357 -0.629 1.00 90.56 207 ASP A N 1
ATOM 1593 C CA . ASP A 1 207 ? -13.479 -10.793 -1.823 1.00 90.56 207 ASP A CA 1
ATOM 1594 C C . ASP A 1 207 ? -12.231 -9.952 -2.173 1.00 90.56 207 ASP A C 1
ATOM 1596 O O . ASP A 1 207 ? -11.688 -10.092 -3.267 1.00 90.56 207 ASP A O 1
ATOM 1600 N N . ARG A 1 208 ? -11.724 -9.151 -1.224 1.00 93.94 208 ARG A N 1
ATOM 1601 C CA . ARG A 1 208 ? -10.544 -8.292 -1.402 1.00 93.94 208 ARG A CA 1
ATOM 1602 C C . ARG A 1 208 ? -9.233 -9.025 -1.156 1.00 93.94 208 ARG A C 1
ATOM 1604 O O . ARG A 1 208 ? -9.042 -9.643 -0.104 1.00 93.94 208 ARG A O 1
ATOM 1611 N N . LEU A 1 209 ? -8.299 -8.902 -2.093 1.00 94.25 209 LEU A N 1
ATOM 1612 C CA . LEU A 1 209 ? -6.981 -9.532 -2.053 1.00 94.25 209 LEU A CA 1
ATOM 1613 C C . LEU A 1 209 ? -6.101 -8.943 -0.951 1.00 94.25 209 LEU A C 1
ATOM 1615 O O . LEU A 1 209 ? -5.474 -9.707 -0.214 1.00 94.25 209 LEU A O 1
ATOM 1619 N N . PHE A 1 210 ? -6.101 -7.614 -0.779 1.00 95.19 210 PHE A N 1
ATOM 1620 C CA . PHE A 1 210 ? -5.263 -6.950 0.232 1.00 95.19 210 PHE A CA 1
ATOM 1621 C C . PHE A 1 210 ? -5.550 -7.446 1.660 1.00 95.19 210 PHE A C 1
ATOM 1623 O O . PHE A 1 210 ? -4.664 -7.420 2.512 1.00 95.19 210 PHE A O 1
ATOM 1630 N N . TRP A 1 211 ? -6.782 -7.888 1.925 1.00 95.81 211 TRP A N 1
ATOM 1631 C CA . TRP A 1 211 ? -7.204 -8.453 3.204 1.00 95.81 211 TRP A CA 1
ATOM 1632 C C . TRP A 1 211 ? -7.017 -9.970 3.237 1.00 95.81 211 TRP A C 1
ATOM 1634 O O . TRP A 1 211 ? -6.374 -10.508 4.136 1.00 95.81 211 TRP A O 1
ATOM 1644 N N . ARG A 1 212 ? -7.582 -10.679 2.252 1.00 94.81 212 ARG A N 1
ATOM 1645 C CA . ARG A 1 212 ? -7.692 -12.142 2.281 1.00 94.81 212 ARG A CA 1
ATOM 1646 C C . ARG A 1 212 ? -6.339 -12.838 2.202 1.00 94.81 212 ARG A C 1
ATOM 1648 O O . ARG A 1 212 ? -6.129 -13.816 2.913 1.00 94.81 212 ARG A O 1
ATOM 1655 N N . GLU A 1 213 ? -5.445 -12.371 1.338 1.00 94.25 213 GLU A N 1
ATOM 1656 C CA . GLU A 1 213 ? -4.211 -13.094 1.014 1.00 94.25 213 GLU A CA 1
ATOM 1657 C C . GLU A 1 213 ? -3.190 -13.065 2.167 1.00 94.25 213 GLU A C 1
ATOM 1659 O O . GLU A 1 213 ? -2.713 -14.140 2.542 1.00 94.25 213 GLU A O 1
ATOM 1664 N N . PRO A 1 214 ? -2.918 -11.919 2.832 1.00 92.38 214 PRO A N 1
ATOM 1665 C CA . PRO A 1 214 ? -2.082 -11.904 4.037 1.00 92.38 214 PRO A CA 1
ATOM 1666 C C . PRO A 1 214 ? -2.652 -12.754 5.178 1.00 92.38 214 PRO A C 1
ATOM 1668 O O . PRO A 1 214 ? -1.913 -13.478 5.843 1.00 92.38 214 PRO A O 1
ATOM 1671 N N . VAL A 1 215 ? -3.973 -12.702 5.389 1.00 90.75 215 VAL A N 1
ATOM 1672 C CA . VAL A 1 215 ? -4.658 -13.490 6.427 1.00 90.75 215 VAL A CA 1
ATOM 1673 C C . VAL A 1 215 ? -4.548 -14.987 6.127 1.00 90.75 215 VAL A C 1
ATOM 1675 O O . VAL A 1 215 ? -4.205 -15.776 7.008 1.00 90.75 215 VAL A O 1
ATOM 1678 N N . TYR A 1 216 ? -4.776 -15.389 4.875 1.00 90.12 216 TYR A N 1
ATOM 1679 C CA . TYR A 1 216 ? -4.649 -16.780 4.449 1.00 90.12 216 TYR A CA 1
ATOM 1680 C C . TYR A 1 216 ? -3.212 -17.292 4.601 1.00 90.12 216 TYR A C 1
ATOM 1682 O O . TYR A 1 216 ? -3.014 -18.388 5.132 1.00 90.12 216 TYR A O 1
ATOM 1690 N N . ALA A 1 217 ? -2.215 -16.492 4.211 1.00 87.62 217 ALA A N 1
ATOM 1691 C CA . ALA A 1 217 ? -0.804 -16.846 4.334 1.00 87.62 217 ALA A CA 1
ATOM 1692 C C . ALA A 1 217 ? -0.411 -17.170 5.788 1.00 87.62 217 ALA A C 1
ATOM 1694 O O . ALA A 1 217 ? 0.244 -18.187 6.020 1.00 87.62 217 ALA A O 1
ATOM 1695 N N . CYS A 1 218 ? -0.892 -16.391 6.768 1.00 86.44 218 CYS A N 1
ATOM 1696 C CA . CYS A 1 218 ? -0.712 -16.695 8.195 1.00 86.44 218 CYS A CA 1
ATOM 1697 C C . CYS A 1 218 ? -1.324 -18.039 8.599 1.00 86.44 218 CYS A C 1
ATOM 1699 O O . CYS A 1 218 ? -0.717 -18.808 9.339 1.00 86.44 218 CYS A O 1
ATOM 1701 N N . THR A 1 219 ? -2.546 -18.322 8.140 1.00 84.56 219 THR A N 1
ATOM 1702 C CA . THR A 1 219 ? -3.259 -19.550 8.529 1.00 84.56 219 THR A CA 1
ATOM 1703 C C . THR A 1 219 ? -2.698 -20.811 7.872 1.00 84.56 219 THR A C 1
ATOM 1705 O O . THR A 1 219 ? -2.819 -21.897 8.438 1.00 84.56 219 THR A O 1
ATOM 1708 N N . GLY A 1 220 ? -2.097 -20.682 6.685 1.00 85.31 220 GLY A N 1
ATOM 1709 C CA . GLY A 1 220 ? -1.552 -21.802 5.919 1.00 85.31 220 GLY A CA 1
ATOM 1710 C C . GLY A 1 220 ? -0.209 -22.309 6.443 1.00 85.31 220 GLY A C 1
ATOM 1711 O O . GLY A 1 220 ? 0.020 -23.518 6.441 1.00 85.31 220 GLY A O 1
ATOM 1712 N N . ASP A 1 221 ? 0.660 -21.407 6.908 1.00 84.38 221 ASP A N 1
ATOM 1713 C CA . ASP A 1 221 ? 1.947 -21.755 7.519 1.00 84.38 221 ASP A CA 1
ATOM 1714 C C . ASP A 1 221 ? 2.306 -20.773 8.655 1.00 84.38 221 ASP A C 1
ATOM 1716 O O . ASP A 1 221 ? 3.017 -19.786 8.437 1.00 84.38 221 ASP A O 1
ATOM 1720 N N . PRO A 1 222 ? 1.841 -21.048 9.890 1.00 79.50 222 PRO A N 1
ATOM 1721 C CA . PRO A 1 222 ? 2.071 -20.178 11.045 1.00 79.50 222 PRO A CA 1
ATOM 1722 C C . PRO A 1 222 ? 3.546 -20.020 11.442 1.00 79.50 222 PRO A C 1
ATOM 1724 O O . PRO A 1 222 ? 3.870 -19.165 12.259 1.00 79.50 222 PRO A O 1
ATOM 1727 N N . ALA A 1 223 ? 4.450 -20.854 10.913 1.00 82.81 223 ALA A N 1
ATOM 1728 C CA . ALA A 1 223 ? 5.875 -20.782 11.223 1.00 82.81 223 ALA A CA 1
ATOM 1729 C C . ALA A 1 223 ? 6.630 -19.767 10.347 1.00 82.81 223 ALA A C 1
ATOM 1731 O O . ALA A 1 223 ? 7.819 -19.518 10.583 1.00 82.81 223 ALA A O 1
ATOM 1732 N N . LEU A 1 224 ? 5.980 -19.198 9.324 1.00 86.38 224 LEU A N 1
ATOM 1733 C CA . LEU A 1 224 ? 6.614 -18.215 8.457 1.00 86.38 224 LEU A CA 1
ATOM 1734 C C . LEU A 1 224 ? 6.904 -16.916 9.219 1.00 86.38 224 LEU A C 1
ATOM 1736 O O . LEU A 1 224 ? 6.027 -16.374 9.890 1.00 86.38 224 LEU A O 1
ATOM 1740 N N . PRO A 1 225 ? 8.118 -16.355 9.082 1.00 89.62 225 PRO A N 1
ATOM 1741 C CA . PRO A 1 225 ? 8.395 -15.039 9.631 1.00 89.62 225 PRO A CA 1
ATOM 1742 C C . PRO A 1 225 ? 7.568 -13.982 8.890 1.00 89.62 225 PRO A C 1
ATOM 1744 O O . PRO A 1 225 ? 7.328 -14.107 7.688 1.00 89.62 225 PRO A O 1
ATOM 1747 N N . LEU A 1 226 ? 7.223 -12.887 9.572 1.00 89.12 226 LEU A N 1
ATOM 1748 C CA . LEU A 1 226 ? 6.409 -11.797 9.013 1.00 89.12 226 LEU A CA 1
ATOM 1749 C C . LEU A 1 226 ? 6.952 -11.239 7.685 1.00 89.12 226 LEU A C 1
ATOM 1751 O O . LEU A 1 226 ? 6.192 -10.885 6.788 1.00 89.12 226 LEU A O 1
ATOM 1755 N N . SER A 1 227 ? 8.276 -11.245 7.504 1.00 90.44 227 SER A N 1
ATOM 1756 C CA . SE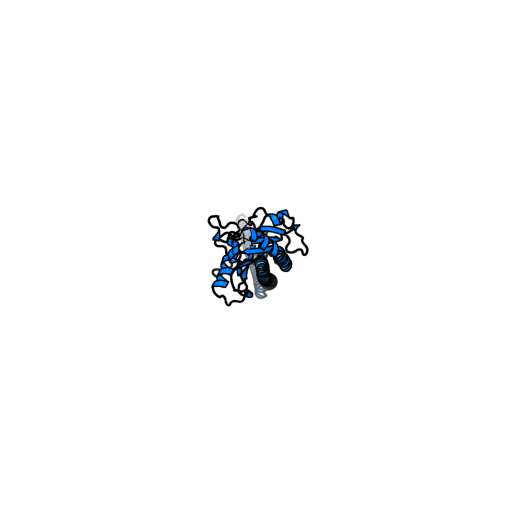R A 1 227 ? 8.943 -10.839 6.259 1.00 90.44 227 SER A CA 1
ATOM 1757 C C . SER A 1 227 ? 8.627 -11.717 5.040 1.00 90.44 227 SER A C 1
ATOM 1759 O O . SER A 1 227 ? 8.908 -11.317 3.911 1.00 90.44 227 SER A O 1
ATOM 1761 N N . LYS A 1 228 ? 8.056 -12.907 5.246 1.00 91.12 228 LYS A N 1
ATOM 1762 C CA . LYS A 1 228 ? 7.580 -13.827 4.203 1.00 91.12 228 LYS A CA 1
ATOM 1763 C C . LYS A 1 228 ? 6.068 -13.760 3.988 1.00 91.12 228 LYS A C 1
ATOM 1765 O O . LYS A 1 228 ? 5.574 -14.435 3.094 1.00 91.12 228 LYS A O 1
ATOM 1770 N N . LEU A 1 229 ? 5.365 -12.939 4.766 1.00 92.31 229 LEU A N 1
ATOM 1771 C CA . LEU A 1 229 ? 3.913 -12.748 4.705 1.00 92.31 229 LEU A CA 1
ATOM 1772 C C . LEU A 1 229 ? 3.524 -11.435 4.007 1.00 92.31 229 LEU A C 1
ATOM 1774 O O . LEU A 1 229 ? 2.376 -11.006 4.075 1.00 92.31 229 LEU A O 1
ATOM 1778 N N . VAL A 1 230 ? 4.484 -10.789 3.341 1.00 95.19 230 VAL A N 1
ATOM 1779 C CA . VAL A 1 230 ? 4.234 -9.602 2.522 1.00 95.19 230 VAL A CA 1
ATOM 1780 C C . VAL A 1 230 ? 3.549 -10.015 1.226 1.00 95.19 230 VAL A C 1
ATOM 1782 O O . VAL A 1 230 ? 4.065 -10.861 0.492 1.00 95.19 230 VAL A O 1
ATOM 1785 N N . TYR A 1 231 ? 2.425 -9.377 0.922 1.00 95.12 231 TYR A N 1
ATOM 1786 C CA . TYR A 1 231 ? 1.650 -9.632 -0.282 1.00 95.12 231 TYR A CA 1
ATOM 1787 C C . TYR A 1 231 ? 1.483 -8.356 -1.109 1.00 95.12 231 TYR A C 1
ATOM 1789 O O . TYR A 1 231 ? 1.137 -7.309 -0.567 1.00 95.12 231 TYR A O 1
ATOM 1797 N N . TRP A 1 232 ? 1.715 -8.451 -2.418 1.00 94.38 232 TRP A N 1
ATOM 1798 C CA . TRP A 1 232 ? 1.473 -7.364 -3.365 1.00 94.38 232 TRP A CA 1
ATOM 1799 C C . TRP A 1 232 ? 0.305 -7.705 -4.285 1.00 94.38 232 TRP A C 1
ATOM 1801 O O . TRP A 1 232 ? 0.272 -8.797 -4.854 1.00 94.38 232 TRP A O 1
ATOM 1811 N N . CYS A 1 233 ? -0.606 -6.755 -4.484 1.00 91.44 233 CYS A N 1
ATOM 1812 C CA . CYS A 1 233 ? -1.685 -6.865 -5.464 1.00 91.44 233 CYS A CA 1
ATOM 1813 C C . CYS A 1 233 ? -1.976 -5.539 -6.160 1.00 91.44 233 CYS A C 1
ATOM 1815 O O . CYS A 1 233 ? -1.816 -4.469 -5.577 1.00 91.44 233 CYS A O 1
ATOM 1817 N N . CYS A 1 234 ? -2.450 -5.631 -7.399 1.00 90.12 234 CYS A N 1
ATOM 1818 C CA . CYS A 1 234 ? -2.993 -4.510 -8.158 1.00 90.12 234 CYS A CA 1
ATOM 1819 C C . CYS A 1 234 ? -4.491 -4.380 -7.847 1.00 90.12 234 CYS A C 1
ATOM 1821 O O . CYS A 1 234 ? -5.345 -4.760 -8.640 1.00 90.12 234 CYS A O 1
ATOM 1823 N N . GLU A 1 235 ? -4.804 -3.973 -6.621 1.00 89.12 235 GLU A N 1
ATOM 1824 C CA . GLU A 1 235 ? -6.172 -3.759 -6.158 1.00 89.12 235 GLU A CA 1
ATOM 1825 C C . GLU A 1 235 ? -6.166 -2.634 -5.121 1.00 89.12 235 GLU A C 1
ATOM 1827 O O . GLU A 1 235 ? -5.356 -2.661 -4.193 1.00 89.12 235 GLU A O 1
ATOM 1832 N N . SER A 1 236 ? -7.083 -1.673 -5.251 1.00 89.75 236 SER A N 1
ATOM 1833 C CA . SER A 1 236 ? -7.291 -0.645 -4.230 1.00 89.75 236 SER A CA 1
ATOM 1834 C C . SER A 1 236 ? -7.894 -1.233 -2.947 1.00 89.75 236 SER A C 1
ATOM 1836 O O . SER A 1 236 ? -8.806 -2.062 -3.031 1.00 89.75 236 SER A O 1
ATOM 1838 N N . PRO A 1 237 ? -7.485 -0.772 -1.745 1.00 88.75 237 PRO A N 1
ATOM 1839 C CA . PRO A 1 237 ? -8.132 -1.177 -0.498 1.00 88.75 237 PRO A CA 1
ATOM 1840 C C . PRO A 1 237 ? -9.596 -0.720 -0.399 1.00 88.75 237 PRO A C 1
ATOM 1842 O O . PRO A 1 237 ? -10.320 -1.159 0.497 1.00 88.75 237 PRO A O 1
ATOM 1845 N N . VAL A 1 238 ? -10.030 0.188 -1.283 1.00 91.00 238 VAL A N 1
ATOM 1846 C CA . VAL A 1 238 ? -11.366 0.790 -1.288 1.00 91.00 238 VAL A CA 1
ATOM 1847 C C . VAL A 1 238 ? -12.009 0.757 -2.671 1.00 91.00 238 VAL A C 1
ATOM 1849 O O . VAL A 1 238 ? -11.340 0.847 -3.698 1.00 91.00 238 VAL A O 1
ATOM 1852 N N . ASP A 1 239 ? -13.338 0.678 -2.685 1.00 86.44 239 ASP A N 1
ATOM 1853 C CA . ASP A 1 239 ? -14.139 0.852 -3.895 1.00 86.44 239 ASP A CA 1
ATOM 1854 C C . ASP A 1 239 ? -14.151 2.300 -4.382 1.00 86.44 239 ASP A C 1
ATOM 1856 O O . ASP A 1 239 ? -14.135 3.236 -3.583 1.00 86.44 239 ASP A O 1
ATOM 1860 N N . GLY A 1 240 ? -14.274 2.463 -5.700 1.00 82.06 240 GLY A N 1
ATOM 1861 C CA . GLY A 1 240 ? -14.561 3.754 -6.327 1.00 82.06 240 GLY A CA 1
ATOM 1862 C C . GLY A 1 240 ? -13.374 4.709 -6.430 1.00 82.06 240 GLY A C 1
ATOM 1863 O O . GLY A 1 240 ? -13.582 5.861 -6.794 1.00 82.06 240 GLY A O 1
ATOM 1864 N N . LEU A 1 241 ? -12.152 4.254 -6.134 1.00 85.88 241 LEU A N 1
ATOM 1865 C CA . LEU A 1 241 ? -10.956 5.052 -6.382 1.00 85.88 241 LEU A CA 1
ATOM 1866 C C . LEU A 1 241 ? -10.728 5.178 -7.896 1.00 85.88 241 LEU A C 1
ATOM 1868 O O . LEU A 1 241 ? -10.543 4.170 -8.572 1.00 85.88 241 LEU A O 1
ATOM 1872 N N . ASP A 1 242 ? -10.744 6.407 -8.411 1.00 85.19 242 ASP A N 1
ATOM 1873 C CA . ASP A 1 242 ? -10.531 6.730 -9.833 1.00 85.19 242 ASP A CA 1
ATOM 1874 C C . ASP A 1 242 ? -9.032 6.802 -10.181 1.00 85.19 242 ASP A C 1
ATOM 1876 O O . ASP A 1 242 ? -8.542 7.783 -10.736 1.00 85.19 242 ASP A O 1
ATOM 1880 N N . GLU A 1 243 ? -8.267 5.802 -9.743 1.00 87.44 243 GLU A N 1
ATOM 1881 C CA . GLU A 1 243 ? -6.838 5.668 -10.027 1.00 87.44 243 GLU A CA 1
ATOM 1882 C C . GLU A 1 243 ? -6.403 4.216 -9.807 1.00 87.44 243 GLU A C 1
ATOM 1884 O O . GLU A 1 243 ? -6.759 3.605 -8.792 1.00 87.44 243 GLU A O 1
ATOM 1889 N N . ASP A 1 244 ? -5.592 3.681 -10.722 1.00 90.00 244 ASP A N 1
ATOM 1890 C CA . ASP A 1 244 ? -4.9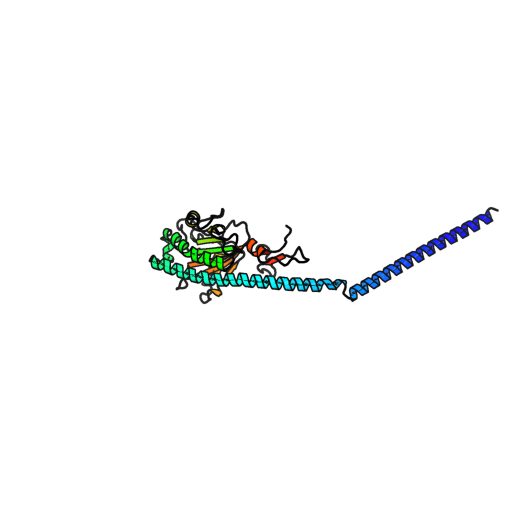76 2.372 -10.537 1.00 90.00 244 ASP A CA 1
ATOM 1891 C C . ASP A 1 244 ? -3.897 2.436 -9.452 1.00 90.00 244 ASP A C 1
ATOM 1893 O O . ASP A 1 244 ? -3.099 3.374 -9.358 1.00 90.00 244 ASP A O 1
ATOM 1897 N N . VAL A 1 245 ? -3.871 1.417 -8.594 1.00 92.31 245 VAL A N 1
ATOM 1898 C CA . VAL A 1 245 ? -2.940 1.357 -7.467 1.00 92.31 245 VAL A CA 1
ATOM 1899 C C . VAL A 1 245 ? -2.397 -0.048 -7.265 1.00 92.31 245 VAL A C 1
ATOM 1901 O O . VAL A 1 245 ? -3.070 -1.055 -7.492 1.00 92.31 245 VAL A O 1
ATOM 1904 N N . MET A 1 246 ? -1.173 -0.109 -6.753 1.00 94.00 246 MET A N 1
ATOM 1905 C CA . MET A 1 246 ? -0.578 -1.325 -6.223 1.00 94.00 246 MET A CA 1
ATOM 1906 C C . MET A 1 246 ? -0.445 -1.236 -4.714 1.00 94.00 246 MET A C 1
ATOM 1908 O O . MET A 1 246 ? 0.079 -0.266 -4.169 1.00 94.00 246 MET A O 1
ATOM 1912 N N . VAL A 1 247 ? -0.883 -2.286 -4.036 1.00 95.75 247 VAL A N 1
ATOM 1913 C CA . VAL A 1 247 ? -0.934 -2.358 -2.582 1.00 95.75 247 VAL A CA 1
ATOM 1914 C C . VAL A 1 247 ? 0.033 -3.412 -2.075 1.00 95.75 247 VAL A C 1
ATOM 1916 O O . VAL A 1 247 ? 0.013 -4.554 -2.525 1.00 95.75 247 VAL A O 1
ATOM 1919 N N . CYS A 1 248 ? 0.850 -3.022 -1.100 1.00 96.69 248 CYS A N 1
ATOM 1920 C CA . CYS A 1 248 ? 1.652 -3.909 -0.269 1.00 96.69 248 CYS A CA 1
ATOM 1921 C C . CYS A 1 248 ? 0.916 -4.136 1.044 1.00 96.69 248 CYS A C 1
ATOM 1923 O O . CYS A 1 248 ? 0.818 -3.202 1.834 1.00 96.69 248 CYS A O 1
ATOM 1925 N N . SER A 1 249 ? 0.458 -5.355 1.308 1.00 97.44 249 SER A N 1
ATOM 1926 C CA . SER A 1 249 ? -0.270 -5.711 2.525 1.00 97.44 249 SER A CA 1
ATOM 1927 C C . SER A 1 249 ? 0.503 -6.716 3.379 1.00 97.44 249 SER A C 1
ATOM 1929 O O . SER A 1 249 ? 1.143 -7.636 2.866 1.00 97.44 249 SER A O 1
ATOM 1931 N N . VAL A 1 250 ? 0.460 -6.515 4.695 1.00 97.44 250 VAL A N 1
ATOM 1932 C CA . VAL A 1 250 ? 1.152 -7.310 5.715 1.00 97.44 250 VAL A CA 1
ATOM 1933 C C . VAL A 1 250 ? 0.192 -7.552 6.886 1.00 97.44 250 VAL A C 1
ATOM 1935 O O . VAL A 1 250 ? -0.467 -6.609 7.332 1.00 97.44 250 VAL A O 1
ATOM 1938 N N . PRO A 1 251 ? 0.099 -8.781 7.420 1.00 97.19 251 PRO A N 1
ATOM 1939 C CA . PRO A 1 251 ? -0.791 -9.071 8.538 1.00 97.19 251 PRO A CA 1
ATOM 1940 C C . PRO A 1 251 ? -0.278 -8.434 9.835 1.00 97.19 251 PRO A C 1
ATOM 1942 O O . PRO A 1 251 ? 0.926 -8.264 10.027 1.00 97.19 251 PRO A O 1
ATOM 1945 N N . LEU A 1 252 ? -1.196 -8.102 10.737 1.00 96.75 252 LEU A N 1
ATOM 1946 C CA . LEU A 1 252 ? -0.914 -7.677 12.106 1.00 96.75 252 LEU A CA 1
ATOM 1947 C C . LEU A 1 252 ? -1.099 -8.869 13.029 1.00 96.75 252 LEU A C 1
ATOM 1949 O O . LEU A 1 252 ? -2.196 -9.420 13.119 1.00 96.75 252 LEU A O 1
ATOM 1953 N N . LEU A 1 253 ? -0.032 -9.257 13.716 1.00 94.50 253 LEU A N 1
ATOM 1954 C CA . LEU A 1 253 ? -0.040 -10.398 14.623 1.00 94.50 253 LEU A CA 1
ATOM 1955 C C . LEU A 1 253 ? 0.131 -9.934 16.064 1.00 94.50 253 LEU A C 1
ATOM 1957 O O . LEU A 1 253 ? 0.965 -9.075 16.357 1.00 94.50 253 LEU A O 1
ATOM 1961 N N . SER A 1 254 ? -0.663 -10.496 16.967 1.00 91.75 254 SER A N 1
ATOM 1962 C CA . SER A 1 254 ? -0.471 -10.335 18.402 1.00 91.75 254 SER A CA 1
ATOM 1963 C C . SER A 1 254 ? 0.755 -11.129 18.873 1.00 91.75 254 SER A C 1
ATOM 1965 O O . SER A 1 254 ? 1.300 -11.963 18.154 1.00 91.75 254 SER A O 1
ATOM 1967 N N . ARG A 1 255 ? 1.176 -10.936 20.131 1.00 85.94 255 ARG A N 1
ATOM 1968 C CA . ARG A 1 255 ? 2.250 -11.751 20.737 1.00 85.94 255 ARG A CA 1
ATOM 1969 C C . ARG A 1 255 ? 1.903 -13.239 20.867 1.00 85.94 255 ARG A C 1
ATOM 1971 O O . ARG A 1 255 ? 2.793 -14.030 21.159 1.00 85.94 255 ARG A O 1
ATOM 1978 N N . SER A 1 256 ? 0.628 -13.599 20.736 1.00 84.94 256 SER A N 1
ATOM 1979 C CA . SER A 1 256 ? 0.144 -14.981 20.735 1.00 84.94 256 SER A CA 1
ATOM 1980 C C . SER A 1 256 ? -0.240 -15.459 19.332 1.00 84.94 256 SER A C 1
ATOM 1982 O O . SER A 1 256 ? -1.056 -16.370 19.221 1.00 84.94 256 SER A O 1
ATOM 1984 N N . ASP A 1 257 ? 0.281 -14.805 18.289 1.00 85.94 257 ASP A N 1
ATOM 1985 C CA . ASP A 1 257 ? 0.025 -15.104 16.875 1.00 85.94 257 ASP A CA 1
ATOM 1986 C C . ASP A 1 257 ? -1.461 -15.007 16.468 1.00 85.94 257 ASP A C 1
ATOM 1988 O O . ASP A 1 257 ? -1.897 -15.592 15.477 1.00 85.94 257 ASP A O 1
ATOM 1992 N N . GLU A 1 258 ? -2.262 -14.239 17.219 1.00 91.00 258 GLU A N 1
ATOM 1993 C CA . GLU A 1 258 ? -3.635 -13.898 16.830 1.00 91.00 258 GLU A CA 1
ATOM 1994 C C . GLU A 1 258 ? -3.605 -12.818 15.744 1.00 91.00 258 GLU A C 1
ATOM 1996 O O . GLU A 1 258 ? -2.887 -11.825 15.872 1.00 91.00 258 GLU A O 1
ATOM 2001 N N . ILE A 1 259 ? -4.404 -12.991 14.690 1.00 93.38 259 ILE A N 1
ATOM 2002 C CA . ILE A 1 259 ? -4.527 -12.004 13.616 1.00 93.38 259 ILE A CA 1
ATOM 2003 C C . ILE A 1 259 ? -5.387 -10.842 14.114 1.00 93.38 259 ILE A C 1
ATOM 2005 O O . ILE A 1 259 ? -6.577 -10.997 14.365 1.00 93.38 259 ILE A O 1
ATOM 2009 N N . LEU A 1 260 ? -4.774 -9.668 14.235 1.00 95.94 260 LEU A N 1
ATOM 2010 C CA . LEU A 1 260 ? -5.439 -8.425 14.627 1.00 95.94 260 LEU A CA 1
ATOM 2011 C C . LEU A 1 260 ? -6.013 -7.679 13.417 1.00 95.94 260 LEU A C 1
ATOM 2013 O O . LEU A 1 260 ? -6.874 -6.817 13.568 1.00 95.94 260 LEU A O 1
ATOM 2017 N N . GLY A 1 261 ? -5.509 -7.963 12.215 1.00 96.75 261 GLY A N 1
ATOM 2018 C CA . GLY A 1 261 ? -5.866 -7.251 10.994 1.00 96.75 261 GLY A CA 1
ATOM 2019 C C . GLY A 1 261 ? -4.749 -7.266 9.955 1.00 96.75 261 GLY A C 1
ATOM 2020 O O . GLY A 1 261 ? -3.897 -8.154 9.962 1.00 96.75 261 GLY A O 1
ATOM 2021 N N . VAL A 1 262 ? -4.731 -6.260 9.084 1.00 97.75 262 VAL A N 1
ATOM 2022 C CA . VAL A 1 262 ? -3.700 -6.032 8.061 1.00 97.75 262 VAL A CA 1
ATOM 2023 C C . VAL A 1 262 ? -3.311 -4.557 8.019 1.00 97.75 262 VAL A C 1
ATOM 2025 O O . VAL A 1 262 ? -4.101 -3.674 8.346 1.00 97.75 262 VAL A O 1
ATOM 2028 N N . CYS A 1 263 ? -2.087 -4.271 7.602 1.00 98.25 263 CYS A N 1
ATOM 2029 C CA . CYS A 1 263 ? -1.626 -2.914 7.342 1.00 98.25 263 CYS A CA 1
ATOM 2030 C C . CYS A 1 263 ? -0.709 -2.899 6.123 1.00 98.25 263 CYS A C 1
ATOM 2032 O O . CYS A 1 263 ? -0.211 -3.944 5.695 1.00 98.25 263 CYS A O 1
ATOM 2034 N N . GLY A 1 264 ? -0.459 -1.718 5.573 1.00 98.06 264 GLY A N 1
ATOM 2035 C CA . GLY A 1 264 ? 0.331 -1.655 4.363 1.00 98.06 264 GLY A CA 1
ATOM 2036 C C . GLY A 1 264 ? 0.451 -0.288 3.729 1.00 98.06 264 GLY A C 1
ATOM 2037 O O . GLY A 1 264 ? 0.060 0.728 4.305 1.00 98.06 264 GLY A O 1
ATOM 2038 N N . PHE A 1 265 ? 1.000 -0.298 2.519 1.00 97.88 265 PHE A N 1
ATOM 2039 C CA . PHE A 1 265 ? 1.200 0.888 1.698 1.00 97.88 265 PHE A CA 1
ATOM 2040 C C . PHE A 1 265 ? 0.554 0.739 0.331 1.00 97.88 265 PHE A C 1
ATOM 2042 O O . PHE A 1 265 ? 0.373 -0.367 -0.173 1.00 97.88 265 PHE A O 1
ATOM 2049 N N . GLU A 1 266 ? 0.270 1.881 -0.272 1.00 95.88 266 GLU A N 1
ATOM 2050 C CA . GLU A 1 266 ? -0.210 2.029 -1.637 1.00 95.88 266 GLU A CA 1
ATOM 2051 C C . GLU A 1 266 ? 0.842 2.779 -2.462 1.00 95.88 266 GLU A C 1
ATOM 2053 O O . GLU A 1 266 ? 1.420 3.767 -2.002 1.00 95.88 266 GLU A O 1
ATOM 2058 N N . ILE A 1 267 ? 1.068 2.315 -3.687 1.00 94.44 267 ILE A N 1
ATOM 2059 C CA . ILE A 1 267 ? 1.762 3.037 -4.749 1.00 94.44 267 ILE A CA 1
ATOM 2060 C C . ILE A 1 267 ? 0.745 3.281 -5.860 1.00 94.44 267 ILE A C 1
ATOM 2062 O O . ILE A 1 267 ? 0.259 2.335 -6.478 1.00 94.44 267 ILE A O 1
ATOM 2066 N N . SER A 1 268 ? 0.430 4.546 -6.100 1.00 92.75 268 SER A N 1
ATOM 2067 C CA . SER A 1 268 ? -0.511 4.958 -7.130 1.00 92.75 268 SER A CA 1
ATOM 2068 C C . SER A 1 268 ? 0.130 4.977 -8.508 1.00 92.75 268 SER A C 1
ATOM 2070 O O . SER A 1 268 ? 1.352 5.138 -8.629 1.00 92.75 268 SER A O 1
ATOM 2072 N N . GLU A 1 269 ? -0.690 4.855 -9.548 1.00 91.38 269 GLU A N 1
ATOM 2073 C CA . GLU A 1 269 ? -0.247 5.000 -10.929 1.00 91.38 269 GLU A CA 1
ATOM 2074 C C . GLU A 1 269 ? 0.476 6.332 -11.137 1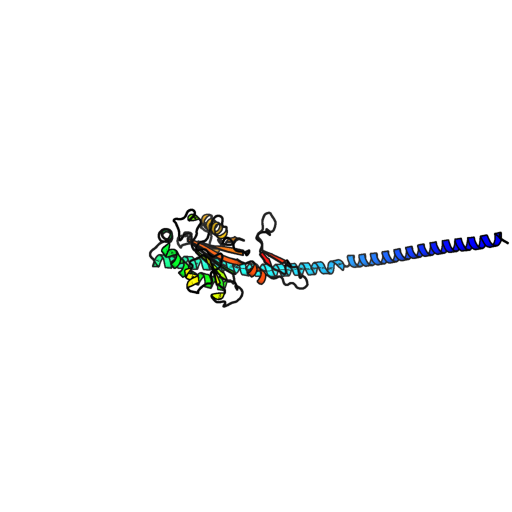.00 91.38 269 GLU A C 1
ATOM 2076 O O . GLU A 1 269 ? 1.574 6.347 -11.691 1.00 91.38 269 GLU A O 1
ATOM 2081 N N . MET A 1 270 ? -0.044 7.440 -10.600 1.00 89.38 270 MET A N 1
ATOM 2082 C CA . MET A 1 270 ? 0.626 8.735 -10.703 1.00 89.38 270 MET A CA 1
ATOM 2083 C C . MET A 1 270 ? 2.003 8.737 -10.014 1.00 89.38 270 MET A C 1
ATOM 2085 O O . MET A 1 270 ? 2.974 9.250 -10.578 1.00 89.38 270 MET A O 1
ATOM 2089 N N . ASN A 1 271 ? 2.131 8.147 -8.816 1.00 90.81 271 ASN A N 1
ATOM 2090 C CA . ASN A 1 271 ? 3.430 8.021 -8.140 1.00 90.81 271 ASN A CA 1
ATOM 2091 C C . ASN A 1 271 ? 4.420 7.200 -8.973 1.00 90.81 271 ASN A C 1
ATOM 2093 O O . ASN A 1 271 ? 5.580 7.597 -9.118 1.00 90.81 271 ASN A O 1
ATOM 2097 N N . PHE A 1 272 ? 3.955 6.079 -9.522 1.00 91.81 272 PHE A N 1
ATOM 2098 C CA . PHE A 1 272 ? 4.750 5.204 -10.370 1.00 91.81 272 PHE A CA 1
ATOM 2099 C C . PHE A 1 272 ? 5.192 5.916 -11.650 1.00 91.81 272 PHE A C 1
ATOM 2101 O O . PHE A 1 272 ? 6.382 5.906 -11.974 1.00 91.81 272 PHE A O 1
ATOM 2108 N N . MET A 1 273 ? 4.265 6.605 -12.320 1.00 89.38 273 MET A N 1
ATOM 2109 C CA . MET A 1 273 ? 4.524 7.381 -13.524 1.00 89.38 273 MET A CA 1
ATOM 2110 C C . MET A 1 273 ? 5.650 8.383 -13.280 1.00 89.38 273 MET A C 1
ATOM 2112 O O . MET A 1 273 ? 6.641 8.347 -13.997 1.00 89.38 273 MET A O 1
ATOM 2116 N N . PHE A 1 274 ? 5.565 9.212 -12.234 1.00 86.38 274 PHE A N 1
ATOM 2117 C CA . PHE A 1 274 ? 6.595 10.217 -11.945 1.00 86.38 274 PHE A CA 1
ATOM 2118 C C . PHE A 1 274 ? 7.957 9.633 -11.554 1.00 86.38 274 PHE A C 1
ATOM 2120 O O . PHE A 1 274 ? 8.980 10.268 -11.809 1.00 86.38 274 PHE A O 1
ATOM 2127 N N . ARG A 1 275 ? 7.991 8.462 -10.907 1.00 87.50 275 ARG A N 1
ATOM 2128 C CA . ARG A 1 275 ? 9.238 7.852 -10.417 1.00 87.50 275 ARG A CA 1
ATOM 2129 C C . ARG A 1 275 ? 9.975 7.027 -11.463 1.00 87.50 275 ARG A C 1
ATOM 2131 O O . ARG A 1 275 ? 11.199 6.967 -11.410 1.00 87.50 275 ARG A O 1
ATOM 2138 N N . HIS A 1 276 ? 9.248 6.404 -12.387 1.00 88.88 276 HIS A N 1
ATOM 2139 C CA . HIS A 1 276 ? 9.798 5.410 -13.316 1.00 88.88 276 HIS A CA 1
ATOM 2140 C C . HIS A 1 276 ? 9.690 5.841 -14.777 1.00 88.88 276 HIS A C 1
ATOM 2142 O O . HIS A 1 276 ? 9.420 5.013 -15.644 1.00 88.88 276 HIS A O 1
ATOM 2148 N N . VAL A 1 277 ? 9.880 7.136 -15.049 1.00 86.00 277 VAL A N 1
ATOM 2149 C CA . VAL A 1 277 ? 9.879 7.670 -16.418 1.00 86.00 277 VAL A CA 1
ATOM 2150 C C . VAL A 1 277 ? 11.124 7.165 -17.150 1.00 86.00 277 VAL A C 1
ATOM 2152 O O . VAL A 1 277 ? 12.231 7.482 -16.709 1.00 86.00 277 VAL A O 1
ATOM 2155 N N . PRO A 1 278 ? 10.980 6.430 -18.269 1.00 83.62 278 PRO A N 1
ATOM 2156 C CA . PRO A 1 278 ? 12.117 6.085 -19.107 1.00 83.62 278 PRO A CA 1
ATOM 2157 C C . PRO A 1 278 ? 12.816 7.349 -19.602 1.00 83.62 278 PRO A C 1
ATOM 2159 O O . PRO A 1 278 ? 12.145 8.298 -20.020 1.00 83.62 278 PRO A O 1
ATOM 2162 N N . GLU A 1 279 ? 14.147 7.359 -19.630 1.00 76.81 279 GLU A N 1
ATOM 2163 C CA . GLU A 1 279 ? 14.898 8.429 -20.284 1.00 76.81 279 GLU A CA 1
ATOM 2164 C C . GLU A 1 279 ? 14.599 8.418 -21.793 1.00 76.81 279 GLU A C 1
ATOM 2166 O O . GLU A 1 279 ? 15.231 7.735 -22.604 1.00 76.81 279 GLU A O 1
ATOM 2171 N N . SER A 1 280 ? 13.591 9.194 -22.195 1.00 62.47 280 SER A N 1
ATOM 2172 C CA . SER A 1 280 ? 13.230 9.394 -23.591 1.00 62.47 280 SER A CA 1
ATOM 2173 C C . SER A 1 280 ? 14.260 10.327 -24.227 1.00 62.47 280 SER A C 1
ATOM 2175 O O . SER A 1 280 ? 14.064 11.539 -24.293 1.00 62.47 280 SER A O 1
ATOM 2177 N N . GLY A 1 281 ? 15.399 9.773 -24.640 1.00 65.56 281 GLY A N 1
ATOM 2178 C CA . GLY A 1 281 ? 16.339 10.458 -25.525 1.00 65.56 281 GLY A CA 1
ATOM 2179 C C . GLY A 1 281 ? 15.703 10.685 -26.901 1.00 65.56 281 GLY A C 1
ATOM 2180 O O . GLY A 1 281 ? 14.812 11.509 -27.072 1.00 65.56 281 GLY A O 1
ATOM 2181 N N . GLU A 1 282 ? 16.131 9.920 -27.906 1.00 59.97 282 GLU A N 1
ATOM 2182 C CA . GLU A 1 282 ? 15.560 9.977 -29.265 1.00 59.97 282 GLU A CA 1
ATOM 2183 C C . GLU A 1 282 ? 14.234 9.195 -29.408 1.00 59.97 282 GLU A C 1
ATOM 2185 O O . GLU A 1 282 ? 13.530 9.329 -30.411 1.00 59.97 282 GLU A O 1
ATOM 2190 N N . PHE A 1 283 ? 13.864 8.394 -28.401 1.00 67.25 283 PHE A N 1
ATOM 2191 C CA . PHE A 1 283 ? 12.686 7.521 -28.415 1.00 67.25 283 PHE A CA 1
ATOM 2192 C C . PHE A 1 283 ? 11.560 8.100 -27.557 1.00 67.25 283 PHE A C 1
ATOM 2194 O O . PHE A 1 283 ? 11.386 7.743 -26.393 1.00 67.25 283 PHE A O 1
ATOM 2201 N N . PHE A 1 284 ? 10.780 8.993 -28.164 1.00 66.06 284 PHE A N 1
ATOM 2202 C CA . PHE A 1 284 ? 9.673 9.697 -27.509 1.00 66.06 284 PHE A CA 1
ATOM 2203 C C . PHE A 1 284 ? 8.469 8.815 -27.151 1.00 66.06 284 PHE A C 1
ATOM 2205 O O . PHE A 1 284 ? 7.626 9.270 -26.399 1.00 66.06 284 PHE A O 1
ATOM 2212 N N . ASN A 1 285 ? 8.391 7.572 -27.639 1.00 76.38 285 ASN A N 1
ATOM 2213 C CA . ASN A 1 285 ? 7.240 6.677 -27.434 1.00 76.38 285 ASN A CA 1
ATOM 2214 C C . ASN A 1 285 ? 7.604 5.436 -26.598 1.00 76.38 285 ASN A C 1
ATOM 2216 O O . ASN A 1 285 ? 7.106 4.339 -26.855 1.00 76.38 285 ASN A O 1
ATOM 2220 N N . THR A 1 286 ? 8.532 5.578 -25.653 1.00 79.50 286 THR A N 1
ATOM 2221 C CA . THR A 1 286 ? 8.933 4.482 -24.762 1.00 79.50 286 THR A CA 1
ATOM 2222 C C . THR A 1 286 ? 8.026 4.441 -23.541 1.00 79.50 286 THR A C 1
ATOM 2224 O O . THR A 1 286 ? 7.806 5.467 -22.897 1.00 79.50 286 THR A O 1
ATOM 2227 N N . VAL A 1 287 ? 7.538 3.243 -23.215 1.00 87.19 287 VAL A N 1
ATOM 2228 C CA . VAL A 1 287 ? 6.691 2.982 -22.048 1.00 87.19 287 VAL A CA 1
ATOM 2229 C C . VAL A 1 287 ? 7.335 1.895 -21.196 1.00 87.19 287 VAL A C 1
ATOM 2231 O O . VAL A 1 287 ? 7.778 0.869 -21.714 1.00 87.19 287 VAL A O 1
ATOM 2234 N N . PHE A 1 288 ? 7.367 2.118 -19.889 1.00 89.06 288 PHE A N 1
ATOM 2235 C CA . PHE A 1 288 ? 7.675 1.119 -18.881 1.00 89.06 288 PHE A CA 1
ATOM 2236 C C . PHE A 1 288 ? 6.376 0.582 -18.289 1.00 89.06 288 PHE A C 1
ATOM 2238 O O . PHE A 1 288 ? 5.484 1.349 -17.928 1.00 89.06 288 PHE A O 1
ATOM 2245 N N . ILE A 1 289 ? 6.270 -0.743 -18.227 1.00 90.06 289 ILE A N 1
ATOM 2246 C CA . ILE A 1 289 ? 5.069 -1.447 -17.783 1.00 90.06 289 ILE A CA 1
ATOM 2247 C C . ILE A 1 289 ? 5.452 -2.319 -16.596 1.00 90.06 289 ILE A C 1
ATOM 2249 O O . ILE A 1 289 ? 6.327 -3.179 -16.718 1.00 90.06 289 ILE A O 1
ATOM 2253 N N . PHE A 1 290 ? 4.771 -2.126 -15.471 1.00 89.88 290 PHE A N 1
ATOM 2254 C CA . PHE A 1 290 ? 4.907 -2.967 -14.289 1.00 89.88 290 PHE A CA 1
ATOM 2255 C C . PHE A 1 290 ? 3.621 -3.761 -14.086 1.00 89.88 290 PHE A C 1
ATOM 2257 O O . PHE A 1 290 ? 2.551 -3.195 -13.894 1.00 89.88 290 PHE A O 1
ATOM 2264 N N . SER A 1 291 ? 3.711 -5.085 -14.183 1.00 88.38 291 SER A N 1
ATOM 2265 C CA . SER A 1 291 ? 2.540 -5.957 -14.245 1.00 88.38 291 SER A CA 1
ATOM 2266 C C . SER A 1 291 ? 2.841 -7.339 -13.676 1.00 88.38 291 SER A C 1
ATOM 2268 O O . SER A 1 291 ? 3.984 -7.802 -13.675 1.00 88.38 291 SER A O 1
ATOM 2270 N N . SER A 1 292 ? 1.789 -8.017 -13.218 1.00 83.88 292 SER A N 1
ATOM 2271 C CA . SER A 1 292 ? 1.848 -9.427 -12.851 1.00 83.88 292 SER A CA 1
ATOM 2272 C C . SER A 1 292 ? 1.940 -10.338 -14.085 1.00 83.88 292 SER A C 1
ATOM 2274 O O . SER A 1 292 ? 1.505 -10.004 -15.190 1.00 83.88 292 SER A O 1
ATOM 2276 N N . ILE A 1 293 ? 2.509 -11.530 -13.889 1.00 83.50 293 ILE A N 1
ATOM 2277 C CA . ILE A 1 293 ? 2.610 -12.558 -14.930 1.00 83.50 293 ILE A CA 1
ATOM 2278 C C . ILE A 1 293 ? 1.478 -13.569 -14.732 1.00 83.50 293 ILE A C 1
ATOM 2280 O O . ILE A 1 293 ? 1.392 -14.213 -13.687 1.00 83.50 293 ILE A O 1
ATOM 2284 N N . ALA A 1 294 ? 0.646 -13.758 -15.755 1.00 79.81 294 ALA A N 1
ATOM 2285 C CA . ALA A 1 294 ? -0.436 -14.738 -15.761 1.00 79.81 294 ALA A CA 1
ATOM 2286 C C . ALA A 1 294 ? -0.526 -15.439 -17.124 1.00 79.81 294 ALA A C 1
ATOM 2288 O O . ALA A 1 294 ? -0.371 -14.821 -18.174 1.00 79.81 294 ALA A O 1
ATOM 2289 N N . GLY A 1 295 ? -0.752 -16.758 -17.127 1.00 77.44 295 GLY A N 1
ATOM 2290 C CA . GLY A 1 295 ? -0.966 -17.521 -18.368 1.00 77.44 295 GLY A CA 1
ATOM 2291 C C . GLY A 1 295 ? 0.206 -17.512 -19.365 1.00 77.44 295 GLY A C 1
ATOM 2292 O O . GLY A 1 295 ? -0.003 -17.797 -20.540 1.00 77.44 295 GLY A O 1
ATOM 2293 N N . GLY A 1 296 ? 1.426 -17.190 -18.918 1.00 82.44 296 GLY A N 1
ATOM 2294 C CA . GLY A 1 296 ? 2.616 -17.091 -19.774 1.00 82.44 296 GLY A CA 1
ATOM 2295 C C . GLY A 1 296 ? 2.845 -15.714 -20.411 1.00 82.44 296 GLY A C 1
ATOM 2296 O O . GLY A 1 296 ? 3.734 -15.596 -21.251 1.00 82.44 296 GLY A O 1
ATOM 2297 N N . GLY A 1 297 ? 2.083 -14.687 -20.019 1.00 84.69 297 GLY A N 1
ATOM 2298 C CA . GLY A 1 297 ? 2.253 -13.306 -20.477 1.00 84.69 297 GLY A CA 1
ATOM 2299 C C . GLY A 1 297 ? 2.026 -12.272 -19.370 1.00 84.69 297 GLY A C 1
ATOM 2300 O O . GLY A 1 297 ? 1.736 -12.624 -18.227 1.00 84.69 297 GLY A O 1
ATOM 2301 N N . LEU A 1 298 ? 2.181 -10.994 -19.722 1.00 84.94 298 LEU A N 1
ATOM 2302 C CA . LEU A 1 298 ? 1.880 -9.860 -18.842 1.00 84.94 298 LEU A CA 1
ATOM 2303 C C . LEU A 1 298 ? 0.370 -9.597 -18.807 1.00 84.94 298 LEU A C 1
ATOM 2305 O O . LEU A 1 298 ? -0.287 -9.633 -19.851 1.00 84.94 298 LEU A O 1
ATOM 2309 N N . LYS A 1 299 ? -0.174 -9.306 -17.622 1.00 86.88 299 LYS A N 1
ATOM 2310 C CA . LYS A 1 299 ? -1.579 -8.914 -17.453 1.00 86.88 299 LYS A CA 1
ATOM 2311 C C . LYS A 1 299 ? -1.714 -7.388 -17.522 1.00 86.88 299 LYS A C 1
ATOM 2313 O O . LYS A 1 299 ? -1.471 -6.691 -16.543 1.00 86.88 299 LYS A O 1
ATOM 2318 N N . PHE A 1 300 ? -2.112 -6.865 -18.678 1.00 84.38 300 PHE A N 1
ATOM 2319 C CA . PHE A 1 300 ? -2.189 -5.414 -18.906 1.00 84.38 300 PHE A CA 1
ATOM 2320 C C . PHE A 1 300 ? -3.342 -4.705 -18.183 1.00 84.38 300 PHE A C 1
ATOM 2322 O O . PHE A 1 300 ? -3.255 -3.503 -17.971 1.00 84.38 300 PHE A O 1
ATOM 2329 N N . GLU A 1 301 ? -4.400 -5.431 -17.812 1.00 82.44 301 GLU A N 1
ATOM 2330 C CA . GLU A 1 301 ? -5.600 -4.857 -17.180 1.00 82.44 301 GLU A CA 1
ATOM 2331 C C . GLU A 1 301 ? -5.315 -4.192 -15.828 1.00 82.44 301 GLU A C 1
ATOM 2333 O O . GLU A 1 301 ? -5.957 -3.200 -15.524 1.00 82.44 301 GLU A O 1
ATOM 2338 N N . ASP A 1 302 ? -4.333 -4.694 -15.068 1.00 80.06 302 ASP A N 1
ATOM 2339 C CA . ASP A 1 302 ? -3.966 -4.143 -13.753 1.00 80.06 302 ASP A CA 1
ATOM 2340 C C . ASP A 1 302 ? -2.493 -3.678 -13.726 1.00 80.06 302 ASP A C 1
ATOM 2342 O O . ASP A 1 302 ? -1.806 -3.756 -12.703 1.00 80.06 302 ASP A O 1
ATOM 2346 N N . ALA A 1 303 ? -1.944 -3.319 -14.887 1.00 87.75 303 ALA A N 1
ATOM 2347 C CA . ALA A 1 303 ? -0.558 -2.885 -14.996 1.00 87.75 303 ALA A CA 1
ATOM 2348 C C . ALA A 1 303 ? -0.419 -1.394 -14.679 1.00 87.75 303 ALA A C 1
ATOM 2350 O O . ALA A 1 303 ? -1.277 -0.604 -15.048 1.00 87.75 303 ALA A O 1
ATOM 2351 N N . LEU A 1 304 ? 0.704 -1.007 -14.077 1.00 90.81 304 LEU A N 1
ATOM 2352 C CA . LEU A 1 304 ? 1.087 0.398 -13.980 1.00 90.81 304 LEU A CA 1
ATOM 2353 C C . LEU A 1 304 ? 1.938 0.793 -15.182 1.00 90.81 304 LEU A C 1
ATOM 2355 O O . LEU A 1 304 ? 2.817 0.035 -15.615 1.00 90.81 304 LEU A O 1
ATOM 2359 N N . TYR A 1 305 ? 1.711 2.005 -15.678 1.00 89.94 305 TYR A N 1
ATOM 2360 C CA . TYR A 1 305 ? 2.383 2.537 -16.853 1.00 89.94 305 TYR A CA 1
ATOM 2361 C C . TYR A 1 305 ? 3.198 3.784 -16.505 1.00 89.94 305 TYR A C 1
ATOM 2363 O O . TYR A 1 305 ? 2.787 4.632 -15.717 1.00 89.94 305 TYR A O 1
ATOM 2371 N N . SER A 1 306 ? 4.376 3.910 -17.110 1.00 89.06 306 SER A N 1
ATOM 2372 C CA . SER A 1 306 ? 5.156 5.146 -17.081 1.00 89.06 306 SER A CA 1
ATOM 2373 C C . SER A 1 306 ? 5.799 5.424 -18.432 1.00 89.06 306 SER A C 1
ATOM 2375 O O . SER A 1 306 ? 6.163 4.504 -19.161 1.00 89.06 306 SER A O 1
ATOM 2377 N N . GLY A 1 307 ? 5.949 6.700 -18.773 1.00 83.44 307 GLY A N 1
ATOM 2378 C CA . GLY A 1 307 ? 6.533 7.159 -20.025 1.00 83.44 307 GLY A CA 1
ATOM 2379 C C . GLY A 1 307 ? 5.640 8.148 -20.750 1.00 83.44 307 GLY A C 1
ATOM 2380 O O . GLY A 1 307 ? 4.583 8.553 -20.271 1.00 83.44 307 GLY A O 1
ATOM 2381 N N . ASN A 1 308 ? 6.098 8.574 -21.919 1.00 71.31 308 ASN A N 1
ATOM 2382 C CA . ASN A 1 308 ? 5.400 9.574 -22.709 1.00 71.31 308 ASN A CA 1
ATOM 2383 C C . ASN A 1 308 ? 4.337 8.874 -23.564 1.00 71.31 308 ASN A C 1
ATOM 2385 O O . ASN A 1 308 ? 4.556 8.511 -24.721 1.00 71.31 308 ASN A O 1
ATOM 2389 N N . ILE A 1 309 ? 3.198 8.602 -22.934 1.00 61.28 309 ILE A N 1
ATOM 2390 C CA . ILE A 1 309 ? 2.021 8.068 -23.606 1.00 61.28 309 ILE A CA 1
ATOM 2391 C C . ILE A 1 309 ? 1.271 9.272 -24.169 1.00 61.28 309 ILE A C 1
ATOM 2393 O O . ILE A 1 309 ? 0.565 9.976 -23.452 1.00 61.28 309 ILE A O 1
ATOM 2397 N N . ALA A 1 310 ? 1.442 9.534 -25.463 1.00 47.03 310 ALA A N 1
ATOM 2398 C CA . ALA A 1 310 ? 0.495 10.370 -26.185 1.00 47.03 310 ALA A CA 1
ATOM 2399 C C . ALA A 1 310 ? -0.821 9.584 -26.292 1.00 47.03 310 ALA A C 1
ATOM 2401 O O . ALA A 1 310 ? -0.970 8.755 -27.191 1.00 47.03 310 ALA A O 1
ATOM 2402 N N . VAL A 1 311 ? -1.722 9.785 -25.326 1.00 39.28 311 VAL A N 1
ATOM 2403 C CA . VAL A 1 311 ? -3.128 9.362 -25.424 1.00 39.28 311 VAL A CA 1
ATOM 2404 C C . VAL A 1 311 ? -3.879 10.336 -26.324 1.00 39.28 311 VAL A C 1
ATOM 2406 O O . VAL A 1 311 ? -3.718 11.563 -26.129 1.00 39.28 311 VAL A O 1
#

Sequence (311 aa):
MRGKMSWITEIKQLRERSAVNLRRRLTAFLLLLTLTMLTGVMFLLAGFGVFHLGYGETEKLFEKELYHLTETASVQYGGASAQAVRMSERLSESIAVVLNRAGFSFSELKYRPELIESLLEEQLSIMLSSLDATGCSGVFLTLDTTVNPGISGAENSKAGLYIRNTEPNISGTGSETRLLLRGSSSLAVDGELNMQAEWDLEFGVKDRLFWREPVYACTGDPALPLSKLVYWCCESPVDGLDEDVMVCSVPLLSRSDEILGVCGFEISEMNFMFRHVPESGEFFNTVFIFSSIAGGGLKFEDALYSGNIAV

Foldseek 3Di:
DVVVVVVVVVVVVVVVVVVVVVVVVVVVVVVVVVVVVVVVVVVVCVVVCVVVVPVVVVVVLVVVLLVVLVVLVCCLVVLQLVLQLVLLVVLQVLLVVLQVVVVHDLVCCQVVLVCLQVSQVSSVVSQVVSLLSRLFQKKKWWFQHASCNPDPPRNQWTAIWIKGFQCSPDHPDAQVRIETAEADCVCCVVPRHPYDPNHDHTFRRVVNCLWPQLVVVCVVDVPDDQSVSWDKDQDDSHPPPPWTKIWTKTFRAHPVRDTGTIIGGIHTLVNSQVSSERPPDVNQDDKDKAADDDPNHGDRVSIRIYGNDPD